Protein AF-0000000080281887 (afdb_homodimer)

Sequence (268 aa):
MAEWADLVAFVRQEYRIIRDEPDEIRIRLSYGDDDYEERAQTVVIAREIFDRREDWVQIATPFARVDEVDLATVLTEIGNTIVVGGLVVMGEHLVLRHSLPLVNLDINEFTDPLELVAGSAELLEQQFTGRDDYMAEWADLVAFVRQEYRIIRDEPDEIRIRLSYGDDDYEERAQTVVIAREIFDRREDWVQIATPFARVDEVDLATVLTEIGNTIVVGGLVVMGEHLVLRHSLPLVNLDINEFTDPLELVAGSAELLEQQFTGRDDY

pLDDT: mean 90.7, std 10.86, range [52.56, 98.62]

Organism: Amycolatopsis orientalis (NCBI:txid31958)

Radius of gyration: 18.16 Å; Cα contacts (8 Å, |Δi|>4): 543; chains: 2; bounding box: 42×47×52 Å

Structure (mmCIF, N/CA/C/O backbone):
data_AF-0000000080281887-model_v1
#
loop_
_entity.id
_entity.type
_entity.pdbx_description
1 polymer 'YbjN domain-containing protein'
#
loop_
_atom_site.group_PDB
_atom_site.id
_atom_site.type_symbol
_atom_site.label_atom_id
_atom_site.label_al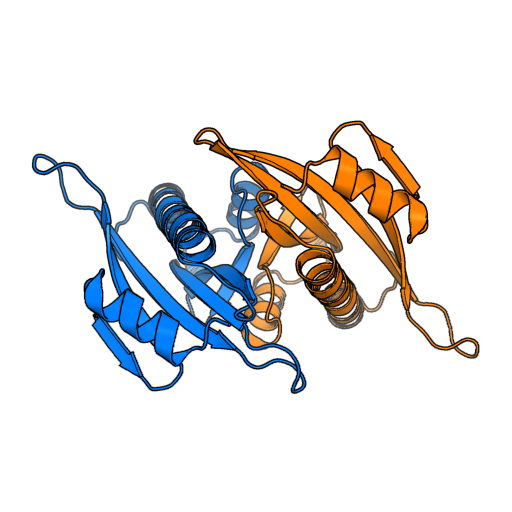t_id
_atom_site.label_comp_id
_atom_site.label_asym_id
_atom_site.label_entity_id
_atom_site.label_seq_id
_atom_site.pdbx_PDB_ins_code
_atom_site.Cartn_x
_atom_site.Cartn_y
_atom_site.Cartn_z
_atom_site.occupancy
_atom_site.B_iso_or_equiv
_atom_site.auth_seq_id
_atom_site.auth_comp_id
_atom_site.auth_asym_id
_atom_site.auth_atom_id
_atom_site.pdbx_PDB_model_num
ATOM 1 N N . MET A 1 1 ? -22.703 5.344 -3.131 1 65.31 1 MET A N 1
ATOM 2 C CA . MET A 1 1 ? -21.391 5.223 -3.736 1 65.31 1 MET A CA 1
ATOM 3 C C . MET A 1 1 ? -20.578 6.504 -3.539 1 65.31 1 MET A C 1
ATOM 5 O O . MET A 1 1 ? -21.094 7.605 -3.719 1 65.31 1 MET A O 1
ATOM 9 N N . ALA A 1 2 ? -19.516 6.23 -2.904 1 80.81 2 ALA A N 1
ATOM 10 C CA . ALA A 1 2 ? -18.734 7.441 -2.658 1 80.81 2 ALA A CA 1
ATOM 11 C C . ALA A 1 2 ? -18 7.883 -3.918 1 80.81 2 ALA A C 1
ATOM 13 O O . ALA A 1 2 ? -17.438 7.051 -4.645 1 80.81 2 ALA A O 1
ATOM 14 N N . GLU A 1 3 ? -18.234 9.172 -4.305 1 90.19 3 GLU A N 1
ATOM 15 C CA . GLU A 1 3 ? -17.5 9.797 -5.402 1 90.19 3 GLU A CA 1
ATOM 16 C C . GLU A 1 3 ? -16.328 10.625 -4.879 1 90.19 3 GLU A C 1
ATOM 18 O O . GLU A 1 3 ? -16.281 10.969 -3.695 1 90.19 3 GLU A O 1
ATOM 23 N N . TRP A 1 4 ? -15.398 10.898 -5.848 1 94.62 4 TRP A N 1
ATOM 24 C CA . TRP A 1 4 ? -14.25 11.719 -5.492 1 94.62 4 TRP A CA 1
ATOM 25 C C . TRP A 1 4 ? -14.695 13.039 -4.867 1 94.62 4 TRP A C 1
ATOM 27 O O . TRP A 1 4 ? -14.164 13.461 -3.836 1 94.62 4 TRP A O 1
ATOM 37 N N . ALA A 1 5 ? -15.688 13.578 -5.449 1 95 5 ALA A N 1
ATOM 38 C CA . ALA A 1 5 ? -16.188 14.867 -4.969 1 95 5 ALA A CA 1
ATOM 39 C C . ALA A 1 5 ? -16.703 14.758 -3.535 1 95 5 ALA A C 1
ATOM 41 O O . ALA A 1 5 ? -16.547 15.695 -2.746 1 95 5 ALA A O 1
ATOM 42 N N . ASP A 1 6 ? -17.312 13.688 -3.225 1 95.25 6 ASP A N 1
ATOM 43 C CA . ASP A 1 6 ? -17.812 13.477 -1.871 1 95.25 6 ASP A CA 1
ATOM 44 C C . ASP A 1 6 ? -16.672 13.383 -0.87 1 95.25 6 ASP A C 1
ATOM 46 O O . ASP A 1 6 ? -16.75 13.938 0.228 1 95.25 6 ASP A O 1
ATOM 50 N N . LEU A 1 7 ? -15.672 12.664 -1.255 1 96.19 7 LEU A N 1
ATOM 51 C CA . LEU A 1 7 ? -14.508 12.523 -0.384 1 96.19 7 LEU A CA 1
ATOM 52 C C . LEU A 1 7 ? -13.836 13.875 -0.162 1 96.19 7 LEU A C 1
ATOM 54 O O . LEU A 1 7 ? -13.484 14.219 0.969 1 96.19 7 LEU A O 1
ATOM 58 N N . VAL A 1 8 ? -13.68 14.594 -1.207 1 97.12 8 VAL A N 1
ATOM 59 C CA . VAL A 1 8 ? -13.031 15.898 -1.126 1 97.12 8 VAL A CA 1
ATOM 60 C C . VAL A 1 8 ? -13.844 16.828 -0.226 1 97.12 8 VAL A C 1
ATOM 62 O O . VAL A 1 8 ? -13.281 17.578 0.572 1 97.12 8 VAL A O 1
ATOM 65 N N . ALA A 1 9 ? -15.109 16.75 -0.334 1 97.06 9 ALA A N 1
ATOM 66 C CA . ALA A 1 9 ? -15.969 17.547 0.526 1 97.06 9 ALA A CA 1
ATOM 67 C C . ALA A 1 9 ? -15.742 17.219 1.998 1 97.06 9 ALA A C 1
ATOM 69 O O . ALA A 1 9 ? -15.648 18.125 2.836 1 97.06 9 ALA A O 1
ATOM 70 N N . PHE A 1 10 ? -15.727 15.992 2.236 1 97.56 10 PHE A N 1
ATOM 71 C CA . PHE A 1 10 ? -15.461 15.555 3.6 1 97.56 10 PHE A CA 1
ATOM 72 C C . PHE A 1 10 ? -14.109 16.062 4.078 1 97.56 10 PHE A C 1
ATOM 74 O O . PHE A 1 10 ? -13.992 16.594 5.184 1 97.56 10 PHE A O 1
ATOM 81 N N . VAL A 1 11 ? -13.016 15.883 3.271 1 98.06 11 VAL A N 1
ATOM 82 C CA . VAL A 1 11 ? -11.656 16.281 3.617 1 98.06 11 VAL A CA 1
ATOM 83 C C . VAL A 1 11 ? -11.602 17.781 3.883 1 98.06 11 VAL A C 1
ATOM 85 O O . VAL A 1 11 ? -11.023 18.219 4.879 1 98.06 11 VAL A O 1
ATOM 88 N N . ARG A 1 12 ? -12.281 18.516 3.09 1 97.75 12 ARG A N 1
ATOM 89 C CA . ARG A 1 12 ? -12.32 19.969 3.229 1 97.75 12 ARG A CA 1
ATOM 90 C C . ARG A 1 12 ? -12.945 20.375 4.559 1 97.75 12 ARG A C 1
ATOM 92 O O . ARG A 1 12 ? -12.531 21.375 5.168 1 97.75 12 ARG A O 1
ATOM 99 N N . GLN A 1 13 ? -13.828 19.672 4.961 1 97.62 13 GLN A N 1
ATOM 100 C CA . GLN A 1 13 ? -14.562 20 6.176 1 97.62 13 GLN A CA 1
ATOM 101 C C . GLN A 1 13 ? -13.766 19.609 7.422 1 97.62 13 GLN A C 1
ATOM 103 O O . GLN A 1 13 ? -13.844 20.297 8.445 1 97.62 13 GLN A O 1
ATOM 108 N N . GLU A 1 14 ? -13.016 18.578 7.332 1 97.12 14 GLU A N 1
ATOM 109 C CA . GLU A 1 14 ? -12.492 17.969 8.547 1 97.12 14 GLU A CA 1
ATOM 110 C C . GLU A 1 14 ? -11.016 18.312 8.742 1 97.12 14 GLU A C 1
ATOM 112 O O . GLU A 1 14 ? -10.484 18.188 9.852 1 97.12 14 GLU A O 1
ATOM 117 N N . TYR A 1 15 ? -10.344 18.719 7.66 1 97.38 15 TYR A N 1
ATOM 118 C CA . TYR A 1 15 ? -8.891 18.844 7.773 1 97.38 15 TYR A CA 1
ATOM 119 C C . TYR A 1 15 ? -8.414 20.203 7.301 1 97.38 15 TYR A C 1
ATOM 121 O O . TYR A 1 15 ? -9.164 20.938 6.641 1 97.38 15 TYR A O 1
ATOM 129 N N . ARG A 1 16 ? -7.121 20.5 7.703 1 96.69 16 ARG A N 1
ATOM 130 C CA . ARG A 1 16 ? -6.453 21.703 7.211 1 96.69 16 ARG A CA 1
ATOM 131 C C . ARG A 1 16 ? -5.902 21.484 5.805 1 96.69 16 ARG A C 1
ATOM 133 O O . ARG A 1 16 ? -4.973 20.703 5.613 1 96.69 16 ARG A O 1
ATOM 140 N N . ILE A 1 17 ? -6.398 22.297 4.844 1 98 17 ILE A N 1
ATOM 141 C CA . ILE A 1 17 ? -6.031 22.125 3.441 1 98 17 ILE A CA 1
ATOM 142 C C . ILE A 1 17 ? -4.824 23.016 3.117 1 98 17 ILE A C 1
ATOM 144 O O . ILE A 1 17 ? -4.809 24.203 3.436 1 98 17 ILE A O 1
ATOM 148 N N . ILE A 1 18 ? -3.854 22.391 2.447 1 96.94 18 ILE A N 1
ATOM 149 C CA . ILE A 1 18 ? -2.68 23.172 2.08 1 96.94 18 ILE A CA 1
ATOM 150 C C . ILE A 1 18 ? -2.639 23.359 0.565 1 96.94 18 ILE A C 1
ATOM 152 O O . ILE A 1 18 ? -2.064 24.344 0.07 1 96.94 18 ILE A O 1
ATOM 156 N N . ARG A 1 19 ? -3.203 22.562 -0.153 1 97.69 19 ARG A N 1
ATOM 157 C CA . ARG A 1 19 ? -3.314 22.625 -1.606 1 97.69 19 ARG A CA 1
ATOM 158 C C . ARG A 1 19 ? -4.547 21.875 -2.1 1 97.69 19 ARG A C 1
ATOM 160 O O . ARG A 1 19 ? -4.883 20.812 -1.581 1 97.69 19 ARG A O 1
ATOM 167 N N . ASP A 1 20 ? -5.238 22.469 -3.061 1 97.75 20 ASP A N 1
ATOM 168 C CA . ASP A 1 20 ? -6.496 21.922 -3.566 1 97.75 20 ASP A CA 1
ATOM 169 C C . ASP A 1 20 ? -6.535 21.953 -5.094 1 97.75 20 ASP A C 1
ATOM 171 O O . ASP A 1 20 ? -6.762 23.016 -5.695 1 97.75 20 ASP A O 1
ATOM 175 N N . GLU A 1 21 ? -6.27 20.859 -5.684 1 97.5 21 GLU A N 1
ATOM 176 C CA . GLU A 1 21 ? -6.332 20.688 -7.133 1 97.5 21 GLU A CA 1
ATOM 177 C C . GLU A 1 21 ? -7.414 19.688 -7.52 1 97.5 21 GLU A C 1
ATOM 179 O O . GLU A 1 21 ? -7.906 18.938 -6.676 1 97.5 21 GLU A O 1
ATOM 184 N N . PRO A 1 22 ? -7.938 19.641 -8.734 1 95.56 22 PRO A N 1
ATOM 185 C CA . PRO A 1 22 ? -9.086 18.812 -9.148 1 95.56 22 PRO A CA 1
ATOM 186 C C . PRO A 1 22 ? -8.922 17.344 -8.789 1 95.56 22 PRO A C 1
ATOM 188 O O . PRO A 1 22 ? -9.875 16.703 -8.359 1 95.56 22 PRO A O 1
ATOM 191 N N . ASP A 1 23 ? -7.762 16.75 -8.875 1 96.25 23 ASP A N 1
ATOM 192 C CA . ASP A 1 23 ? -7.59 15.328 -8.641 1 96.25 23 ASP A CA 1
ATOM 193 C C . ASP A 1 23 ? -6.59 15.07 -7.516 1 96.25 23 ASP A C 1
ATOM 195 O O . ASP A 1 23 ? -6.066 13.961 -7.379 1 96.25 23 ASP A O 1
ATOM 199 N N . GLU A 1 24 ? -6.344 16.125 -6.773 1 97.75 24 GLU A N 1
ATOM 200 C CA . GLU A 1 24 ? -5.383 16 -5.68 1 97.75 24 GLU A CA 1
ATOM 201 C C . GLU A 1 24 ? -5.633 17.062 -4.609 1 97.75 24 GLU A C 1
ATOM 203 O O . GLU A 1 24 ? -5.777 18.234 -4.918 1 97.75 24 GLU A O 1
ATOM 208 N N . ILE A 1 25 ? -5.762 16.625 -3.357 1 98.31 25 ILE A N 1
ATOM 209 C CA . ILE A 1 25 ? -5.867 17.547 -2.227 1 98.31 25 ILE A CA 1
ATOM 210 C C . ILE A 1 25 ? -4.781 17.219 -1.202 1 98.31 25 ILE A C 1
ATOM 212 O O . ILE A 1 25 ? -4.496 16.047 -0.937 1 98.31 25 ILE A O 1
ATOM 216 N N . ARG A 1 26 ? -4.117 18.266 -0.705 1 98.38 26 ARG A N 1
ATOM 217 C CA . ARG A 1 26 ? -3.066 18.109 0.297 1 98.38 26 ARG A CA 1
ATOM 218 C C . ARG A 1 26 ? -3.506 18.688 1.642 1 98.38 26 ARG A C 1
ATOM 220 O O . ARG A 1 26 ? -4.062 19.781 1.702 1 98.38 26 ARG A O 1
ATOM 227 N N . ILE A 1 27 ? -3.211 17.891 2.652 1 98.38 27 ILE A N 1
ATOM 228 C CA . ILE A 1 27 ? -3.633 18.328 3.98 1 98.38 27 ILE A CA 1
ATOM 229 C C . ILE A 1 27 ? -2.441 18.297 4.938 1 98.38 27 ILE A C 1
ATOM 231 O O . ILE A 1 27 ? -1.429 17.656 4.652 1 98.38 27 ILE A O 1
ATOM 235 N N . ARG A 1 28 ? -2.576 19 5.996 1 96 28 ARG A N 1
ATOM 236 C CA . ARG A 1 28 ? -1.623 18.969 7.102 1 96 28 ARG A CA 1
ATOM 237 C C . ARG A 1 28 ? -2.244 18.344 8.344 1 96 28 ARG A C 1
ATOM 239 O O . ARG A 1 28 ? -3.293 18.781 8.812 1 96 28 ARG A O 1
ATOM 246 N N . LEU A 1 29 ? -1.598 17.266 8.734 1 94.62 29 LEU A N 1
ATOM 247 C CA . LEU A 1 29 ? -2.02 16.609 9.969 1 94.62 29 LEU A CA 1
ATOM 248 C C . LEU A 1 29 ? -1.063 16.938 11.109 1 94.62 29 LEU A C 1
ATOM 250 O O . LEU A 1 29 ? 0.156 16.906 10.93 1 94.62 29 LEU A O 1
ATOM 254 N N . SER A 1 30 ? -1.607 17.25 12.195 1 87.62 30 SER A N 1
ATOM 255 C CA . SER A 1 30 ? -0.793 17.562 13.367 1 87.62 30 SER A CA 1
ATOM 256 C C . SER A 1 30 ? -0.914 16.469 14.43 1 87.62 30 SER A C 1
ATOM 258 O O . SER A 1 30 ? -1.994 15.914 14.633 1 87.62 30 SER A O 1
ATOM 260 N N . TYR A 1 31 ? 0.327 16.156 14.875 1 77.19 31 TYR A N 1
ATOM 261 C CA . TYR A 1 31 ? 0.403 15.18 15.953 1 77.19 31 TYR A CA 1
ATOM 262 C C . TYR A 1 31 ? 0.917 15.82 17.234 1 77.19 31 TYR A C 1
ATOM 264 O O . TYR A 1 31 ? 1.749 16.734 17.188 1 77.19 31 TYR A O 1
ATOM 272 N N . GLY A 1 32 ? 0.516 15.445 18.391 1 68.75 32 GLY A N 1
ATOM 273 C CA . GLY A 1 32 ? 1.046 15.914 19.656 1 68.75 32 GLY A CA 1
ATOM 274 C C . GLY A 1 32 ? -0.018 16.5 20.578 1 68.75 32 GLY A C 1
ATOM 275 O O . GLY A 1 32 ? -1.161 16.688 20.156 1 68.75 32 GLY A O 1
ATOM 276 N N . ASP A 1 33 ? 0.134 16.375 21.766 1 61 33 ASP A N 1
ATOM 277 C CA . ASP A 1 33 ? -0.644 16.969 22.844 1 61 33 ASP A CA 1
ATOM 278 C C . ASP A 1 33 ? -0.314 18.453 23 1 61 33 ASP A C 1
ATOM 280 O O . ASP A 1 33 ? 0.755 18.906 22.594 1 61 33 ASP A O 1
ATOM 284 N N . ASP A 1 34 ? -1.387 19.375 23.266 1 56.34 34 ASP A N 1
ATOM 285 C CA . ASP A 1 34 ? -1.285 20.812 23.531 1 56.34 34 ASP A CA 1
ATOM 286 C C . ASP A 1 34 ? 0.079 21.156 24.125 1 56.34 34 ASP A C 1
ATOM 288 O O . ASP A 1 34 ? 0.611 22.25 23.859 1 56.34 34 ASP A O 1
ATOM 292 N N . ASP A 1 35 ? 0.623 20.375 24.969 1 53.94 35 ASP A N 1
ATOM 293 C CA . ASP A 1 35 ? 1.769 20.812 25.766 1 53.94 35 ASP A CA 1
ATOM 294 C C . ASP A 1 35 ? 3.082 20.484 25.047 1 53.94 35 ASP A C 1
ATOM 296 O O . ASP A 1 35 ? 4.152 20.906 25.5 1 53.94 35 ASP A O 1
ATOM 300 N N . TYR A 1 36 ? 3.139 19.688 24.078 1 55.94 36 TYR A N 1
ATOM 301 C CA . TYR A 1 36 ? 4.387 19.281 23.438 1 55.94 36 TYR A CA 1
ATOM 302 C C . TYR A 1 36 ? 4.43 19.719 21.984 1 55.94 36 TYR A C 1
ATOM 304 O O . TYR A 1 36 ? 3.408 20.125 21.422 1 55.94 36 TYR A O 1
ATOM 312 N N . GLU A 1 37 ? 5.684 19.906 21.453 1 56.22 37 GLU A N 1
ATOM 313 C CA . GLU A 1 37 ? 5.957 20.297 20.062 1 56.22 37 GLU A CA 1
ATOM 314 C C . GLU A 1 37 ? 5.043 19.547 19.109 1 56.22 37 GLU A C 1
ATOM 316 O O . GLU A 1 37 ? 4.941 18.312 19.156 1 56.22 37 GLU A O 1
ATOM 321 N N . GLU A 1 38 ? 4.273 20.281 18.391 1 66.88 38 GLU A N 1
ATOM 322 C CA . GLU A 1 38 ? 3.293 19.75 17.469 1 66.88 38 GLU A CA 1
ATOM 323 C C . GLU A 1 38 ? 3.967 19.203 16.203 1 66.88 38 GLU A C 1
ATOM 325 O O . GLU A 1 38 ? 4.648 19.938 15.492 1 66.88 38 GLU A O 1
ATOM 330 N N . ARG A 1 39 ? 4.199 17.875 16.188 1 79.31 39 ARG A N 1
ATOM 331 C CA . ARG A 1 39 ? 4.648 17.266 14.945 1 79.31 39 ARG A CA 1
ATOM 332 C C . ARG A 1 39 ? 3.533 17.266 13.898 1 79.31 39 ARG A C 1
ATOM 334 O O . ARG A 1 39 ? 2.352 17.266 14.25 1 79.31 39 ARG A O 1
ATOM 341 N N . ALA A 1 40 ? 4.062 17.656 12.602 1 85.56 40 ALA A N 1
ATOM 342 C CA . ALA A 1 40 ? 3.08 17.719 11.523 1 85.56 40 ALA A CA 1
ATOM 343 C C . ALA A 1 40 ? 3.477 16.812 10.359 1 85.56 40 ALA A C 1
ATOM 345 O O . ALA A 1 40 ? 4.656 16.484 10.188 1 85.56 40 ALA A O 1
ATOM 346 N N . GLN A 1 41 ? 2.508 16.359 9.695 1 93.06 41 GLN A N 1
ATOM 347 C CA . GLN A 1 41 ? 2.693 15.531 8.508 1 93.06 41 GLN A CA 1
ATOM 348 C C . GLN A 1 41 ? 1.835 16.031 7.352 1 93.06 41 GLN A C 1
ATOM 350 O O . GLN A 1 41 ? 0.624 16.203 7.5 1 93.06 41 GLN A O 1
ATOM 355 N N . THR A 1 42 ? 2.541 16.375 6.223 1 96.12 42 THR A N 1
ATOM 356 C CA . THR A 1 42 ? 1.784 16.672 5.012 1 96.12 42 THR A CA 1
ATOM 357 C C . THR A 1 42 ? 1.343 15.383 4.32 1 96.12 42 THR A C 1
ATOM 359 O O . THR A 1 42 ? 2.141 14.461 4.148 1 96.12 42 THR A O 1
ATOM 362 N N . VAL A 1 43 ? 0.036 15.328 3.99 1 97.94 43 VAL A N 1
ATOM 363 C CA . VAL A 1 43 ? -0.497 14.141 3.322 1 97.94 43 VAL A CA 1
ATOM 364 C C . VAL A 1 43 ? -1.134 14.539 1.994 1 97.94 43 VAL A C 1
ATOM 366 O O . VAL A 1 43 ? -1.902 15.508 1.931 1 97.94 43 VAL A O 1
ATOM 369 N N . VAL A 1 44 ? -0.74 13.805 0.968 1 97.62 44 VAL A N 1
ATOM 370 C CA . VAL A 1 44 ? -1.346 13.969 -0.349 1 97.62 44 VAL A CA 1
ATOM 371 C C . VAL A 1 44 ? -2.453 12.938 -0.542 1 97.62 44 VAL A C 1
ATOM 373 O O . VAL A 1 44 ? -2.23 11.734 -0.348 1 97.62 44 VAL A O 1
ATOM 376 N N . ILE A 1 45 ? -3.617 13.375 -0.823 1 97.94 45 ILE A N 1
ATOM 377 C CA . ILE A 1 45 ? -4.754 12.539 -1.202 1 97.94 45 ILE A CA 1
ATOM 378 C C . ILE A 1 45 ? -5.082 12.758 -2.676 1 97.94 45 ILE A C 1
ATOM 380 O O . ILE A 1 45 ? -5.398 13.883 -3.09 1 97.94 45 ILE A O 1
ATOM 384 N N . ALA A 1 46 ? -4.961 11.727 -3.453 1 96.62 46 ALA A N 1
ATOM 385 C CA . ALA A 1 46 ? -5.078 11.906 -4.898 1 96.62 46 ALA A CA 1
ATOM 386 C C . ALA A 1 46 ? -6.016 10.859 -5.504 1 96.62 46 ALA A C 1
ATOM 388 O O . ALA A 1 46 ? -6.09 9.727 -5.02 1 96.62 46 ALA A O 1
ATOM 389 N N . ARG A 1 47 ? -6.656 11.266 -6.523 1 95.19 47 ARG A N 1
ATOM 390 C CA . ARG A 1 47 ? -7.516 10.383 -7.305 1 95.19 47 ARG A CA 1
ATOM 391 C C . ARG A 1 47 ? -6.727 9.695 -8.414 1 95.19 47 ARG A C 1
ATOM 393 O O . ARG A 1 47 ? -6.039 10.359 -9.195 1 95.19 47 ARG A O 1
ATOM 400 N N . GLU A 1 48 ? -6.766 8.352 -8.367 1 90.81 48 GLU A N 1
ATOM 401 C CA . GLU A 1 48 ? -6.133 7.578 -9.43 1 90.81 48 GLU A CA 1
ATOM 402 C C . GLU A 1 48 ? -7.168 6.793 -10.234 1 90.81 48 GLU A C 1
ATOM 404 O O . GLU A 1 48 ? -8.055 6.164 -9.656 1 90.81 48 GLU A O 1
ATOM 409 N N . ILE A 1 49 ? -6.984 6.953 -11.586 1 83.06 49 ILE A N 1
ATOM 410 C CA . ILE A 1 49 ? -7.895 6.234 -12.477 1 83.06 49 ILE A CA 1
ATOM 411 C C . ILE A 1 49 ? -7.141 5.113 -13.188 1 83.06 49 ILE A C 1
ATOM 413 O O . ILE A 1 49 ? -6.113 5.355 -13.82 1 83.06 49 ILE A O 1
ATOM 417 N N . PHE A 1 50 ? -7.426 3.93 -12.82 1 68.38 50 PHE A N 1
ATOM 418 C CA . PHE A 1 50 ? -6.793 2.789 -13.469 1 68.38 50 PHE A CA 1
ATOM 419 C C . PHE A 1 50 ? -7.727 2.17 -14.5 1 68.38 50 PHE A C 1
ATOM 421 O O . PHE A 1 50 ? -8.867 1.834 -14.188 1 68.38 50 PHE A O 1
ATOM 428 N N . ASP A 1 51 ? -7.105 1.779 -15.836 1 58.72 51 ASP A N 1
ATOM 429 C CA . ASP A 1 51 ? -7.727 1.178 -17.016 1 58.72 51 ASP A CA 1
ATOM 430 C C . ASP A 1 51 ? -9.25 1.219 -16.906 1 58.72 51 ASP A C 1
ATOM 432 O O . ASP A 1 51 ? -9.93 0.246 -17.25 1 58.72 51 ASP A O 1
ATOM 436 N N . ARG A 1 52 ? -9.68 2.518 -16.938 1 54.22 52 ARG A N 1
ATOM 437 C CA . ARG A 1 52 ? -11.094 2.857 -17.047 1 54.22 52 ARG A CA 1
ATOM 438 C C . ARG A 1 52 ? -11.93 2.084 -16.031 1 54.22 52 ARG A C 1
ATOM 440 O O . ARG A 1 52 ? -13.164 2.111 -16.094 1 54.22 52 ARG A O 1
ATOM 447 N N . ARG A 1 53 ? -11.18 1.309 -15.227 1 62.19 53 ARG A N 1
ATOM 448 C CA . ARG A 1 53 ? -12.016 0.688 -14.211 1 62.19 53 ARG A CA 1
ATOM 449 C C . ARG A 1 53 ? -12.195 1.61 -13.008 1 62.19 53 ARG A C 1
ATOM 451 O O . ARG A 1 53 ? -12.078 2.832 -13.133 1 62.19 53 ARG A O 1
ATOM 458 N N . GLU A 1 54 ? -12.227 1.121 -11.68 1 68.5 54 GLU A N 1
ATOM 459 C CA . GLU A 1 54 ? -12.703 1.759 -10.461 1 68.5 54 GLU A CA 1
ATOM 460 C C . GLU A 1 54 ? -11.75 2.859 -10 1 68.5 54 GLU A C 1
ATOM 462 O O . GLU A 1 54 ? -10.531 2.723 -10.117 1 68.5 54 GLU A O 1
ATOM 467 N N . ASP A 1 55 ? -12.359 4.055 -9.797 1 86.25 55 ASP A N 1
ATOM 468 C CA . ASP A 1 55 ? -11.609 5.129 -9.148 1 86.25 55 ASP A CA 1
ATOM 469 C C . ASP A 1 55 ? -10.992 4.656 -7.836 1 86.25 55 ASP A C 1
ATOM 471 O O . ASP A 1 55 ? -11.617 3.906 -7.082 1 86.25 55 ASP A O 1
ATOM 475 N N . TRP A 1 56 ? -9.656 5.039 -7.746 1 91.12 56 TRP A N 1
ATOM 476 C CA . TRP A 1 56 ? -8.961 4.801 -6.484 1 91.12 56 TRP A CA 1
ATOM 477 C C . TRP A 1 56 ? -8.586 6.117 -5.812 1 91.12 56 TRP A C 1
ATOM 479 O O . TRP A 1 56 ? -8.453 7.145 -6.48 1 91.12 56 TRP A O 1
ATOM 489 N N . VAL A 1 57 ? -8.523 6.012 -4.52 1 94.62 57 VAL A N 1
ATOM 490 C CA . VAL A 1 57 ? -7.949 7.102 -3.738 1 94.62 57 VAL A CA 1
ATOM 491 C C . VAL A 1 57 ? -6.582 6.695 -3.203 1 94.62 57 VAL A C 1
ATOM 493 O O . VAL A 1 57 ? -6.434 5.621 -2.609 1 94.62 57 VAL A O 1
ATOM 496 N N . GLN A 1 58 ? -5.609 7.516 -3.5 1 95.88 58 GLN A N 1
ATOM 497 C CA . GLN A 1 58 ? -4.27 7.297 -2.959 1 95.88 58 GLN A CA 1
ATOM 498 C C . GLN A 1 58 ? -3.988 8.242 -1.795 1 95.88 58 GLN A C 1
ATOM 500 O O . GLN A 1 58 ? -4.289 9.438 -1.871 1 95.88 58 GLN A O 1
ATOM 505 N N . ILE A 1 59 ? -3.514 7.68 -0.704 1 96.94 59 ILE A N 1
ATOM 506 C CA . ILE A 1 59 ? -2.99 8.414 0.446 1 96.94 59 ILE A CA 1
ATOM 507 C C . ILE A 1 59 ? -1.469 8.297 0.483 1 96.94 59 ILE A C 1
ATOM 509 O O . ILE A 1 59 ? -0.926 7.191 0.576 1 96.94 59 ILE A O 1
ATOM 513 N N . ALA A 1 60 ? -0.795 9.438 0.4 1 97.06 60 ALA A N 1
ATOM 514 C CA . ALA A 1 60 ? 0.662 9.414 0.296 1 97.06 60 ALA A CA 1
ATOM 515 C C . ALA A 1 60 ? 1.293 10.5 1.155 1 97.06 60 ALA A C 1
ATOM 517 O O . ALA A 1 60 ? 0.782 11.625 1.221 1 97.06 60 ALA A O 1
ATOM 518 N N . THR A 1 61 ? 2.404 10.172 1.823 1 97.12 61 THR A N 1
ATOM 519 C CA . THR A 1 61 ? 3.088 11.148 2.668 1 97.12 61 THR A CA 1
ATOM 520 C C . THR A 1 61 ? 4.602 10.945 2.605 1 97.12 61 THR A C 1
ATOM 522 O O . THR A 1 61 ? 5.098 9.844 2.828 1 97.12 61 THR A O 1
ATOM 525 N N . PRO A 1 62 ? 5.316 12.023 2.271 1 97.31 62 PRO A N 1
ATOM 526 C CA . PRO A 1 62 ? 6.777 11.922 2.268 1 97.31 62 PRO A CA 1
ATOM 527 C C . PRO A 1 62 ? 7.371 11.922 3.674 1 97.31 62 PRO A C 1
ATOM 529 O O . PRO A 1 62 ? 6.762 12.453 4.605 1 97.31 62 PRO A O 1
ATOM 532 N N . PHE A 1 63 ? 8.594 11.273 3.809 1 97.31 63 PHE A N 1
ATOM 533 C CA . PHE A 1 63 ? 9.172 11.312 5.145 1 97.31 63 PHE A CA 1
ATOM 534 C C . PHE A 1 63 ? 10.695 11.406 5.074 1 97.31 63 PHE A C 1
ATOM 536 O O . PHE A 1 63 ? 11.359 11.562 6.098 1 97.31 63 PHE A O 1
ATOM 543 N N . ALA A 1 64 ? 11.281 11.352 3.908 1 98 64 ALA A N 1
ATOM 544 C CA . ALA A 1 64 ? 12.727 11.484 3.711 1 98 64 ALA A CA 1
ATOM 545 C C . ALA A 1 64 ? 13.062 11.68 2.236 1 98 64 ALA A C 1
ATOM 547 O O . ALA A 1 64 ? 12.227 11.43 1.363 1 98 64 ALA A O 1
ATOM 548 N N . ARG A 1 65 ? 14.219 12.203 1.989 1 97.94 65 ARG A N 1
ATOM 549 C CA . ARG A 1 65 ? 14.773 12.148 0.639 1 97.94 65 ARG A CA 1
ATOM 550 C C . ARG A 1 65 ? 15.438 10.805 0.372 1 97.94 65 ARG A C 1
ATOM 552 O O . ARG A 1 65 ? 15.945 10.164 1.295 1 97.94 65 ARG A O 1
ATOM 559 N N . VAL A 1 66 ? 15.508 10.484 -0.878 1 98.12 66 VAL A N 1
ATOM 560 C CA . VAL A 1 66 ? 16.062 9.195 -1.299 1 98.12 66 VAL A CA 1
ATOM 561 C C . VAL A 1 66 ? 17.531 9.125 -0.91 1 98.12 66 VAL A C 1
ATOM 563 O O . VAL A 1 66 ? 18.031 8.062 -0.528 1 98.12 66 VAL A O 1
ATOM 566 N N . ASP A 1 67 ? 18.234 10.242 -0.954 1 97.19 67 ASP A N 1
ATOM 567 C CA . ASP A 1 67 ? 19.688 10.25 -0.775 1 97.19 67 ASP A CA 1
ATOM 568 C C . ASP A 1 67 ? 20.047 10.367 0.702 1 97.19 67 ASP A C 1
ATOM 570 O O . ASP A 1 67 ? 21.234 10.414 1.049 1 97.19 67 ASP A O 1
ATOM 574 N N . GLU A 1 68 ? 19.062 10.352 1.596 1 96.62 68 GLU A N 1
ATOM 575 C CA . GLU A 1 68 ? 19.344 10.617 3.002 1 96.62 68 GLU A CA 1
ATOM 576 C C . GLU A 1 68 ? 19.266 9.336 3.834 1 96.62 68 GLU A C 1
ATOM 578 O O . GLU A 1 68 ? 19.516 9.359 5.043 1 96.62 68 GLU A O 1
ATOM 583 N N . VAL A 1 69 ? 18.906 8.25 3.156 1 98.12 69 VAL A N 1
ATOM 584 C CA . VAL A 1 69 ? 18.672 7.035 3.926 1 98.12 69 VAL A CA 1
ATOM 585 C C . VAL A 1 69 ? 19.203 5.828 3.154 1 98.12 69 VAL A C 1
ATOM 587 O O . VAL A 1 69 ? 19.484 5.922 1.955 1 98.12 69 VAL A O 1
ATOM 590 N N . ASP A 1 70 ? 19.469 4.797 3.865 1 98.19 70 ASP A N 1
ATOM 591 C CA . ASP A 1 70 ? 19.703 3.494 3.248 1 98.19 70 ASP A CA 1
ATOM 592 C C . ASP A 1 70 ? 18.391 2.811 2.889 1 98.19 70 ASP A C 1
ATOM 594 O O . ASP A 1 70 ? 17.641 2.395 3.775 1 98.19 70 ASP A O 1
ATOM 598 N N . LEU A 1 71 ? 18.141 2.65 1.609 1 98.44 71 LEU A N 1
ATOM 599 C CA . LEU A 1 71 ? 16.828 2.201 1.127 1 98.44 71 LEU A CA 1
ATOM 600 C C . LEU A 1 71 ? 16.531 0.788 1.613 1 98.44 71 LEU A C 1
ATOM 602 O O . LEU A 1 71 ? 15.391 0.478 1.961 1 98.44 71 LEU A O 1
ATOM 606 N N . ALA A 1 72 ? 17.531 -0.075 1.599 1 98.31 72 ALA A N 1
ATOM 607 C CA . ALA A 1 72 ? 17.312 -1.45 2.039 1 98.31 72 ALA A CA 1
ATOM 608 C C . ALA A 1 72 ? 16.875 -1.496 3.5 1 98.31 72 ALA A C 1
ATOM 610 O O . ALA A 1 72 ? 15.977 -2.256 3.859 1 98.31 72 ALA A O 1
ATOM 611 N N . THR A 1 73 ? 17.5 -0.687 4.305 1 98.31 73 THR A N 1
ATOM 612 C CA . THR A 1 73 ? 17.156 -0.637 5.723 1 98.31 73 THR A CA 1
ATOM 613 C C . THR A 1 73 ? 15.742 -0.099 5.926 1 98.31 73 THR A C 1
ATOM 615 O O . THR A 1 73 ? 14.984 -0.633 6.734 1 98.31 73 THR A O 1
ATOM 618 N N . VAL A 1 74 ? 15.367 0.962 5.219 1 98.56 74 VAL A N 1
ATOM 619 C CA . VAL A 1 74 ? 14.039 1.549 5.328 1 98.56 74 VAL A CA 1
ATOM 620 C C . VAL A 1 74 ? 12.984 0.528 4.898 1 98.56 74 VAL A C 1
ATOM 622 O O . VAL A 1 74 ? 11.992 0.325 5.594 1 98.56 74 VAL A O 1
ATOM 625 N N . LEU A 1 75 ? 13.227 -0.121 3.779 1 98.62 75 LEU A N 1
ATOM 626 C CA . LEU A 1 75 ? 12.289 -1.104 3.244 1 98.62 75 LEU A CA 1
ATOM 627 C C . LEU A 1 75 ? 12.109 -2.264 4.219 1 98.62 75 LEU A C 1
ATOM 629 O O . LEU A 1 75 ? 10.992 -2.76 4.395 1 98.62 75 LEU A O 1
ATOM 633 N N . THR A 1 76 ? 13.211 -2.709 4.789 1 98.25 76 THR A N 1
ATOM 634 C CA . THR A 1 76 ? 13.148 -3.795 5.762 1 98.25 76 THR A CA 1
ATOM 635 C C . THR A 1 76 ? 12.336 -3.381 6.98 1 98.25 76 THR A C 1
ATOM 637 O O . THR A 1 76 ? 11.5 -4.152 7.469 1 98.25 76 THR A O 1
ATOM 640 N N . GLU A 1 77 ? 12.57 -2.16 7.445 1 97.81 77 GLU A N 1
ATOM 641 C CA . GLU A 1 77 ? 11.812 -1.645 8.578 1 97.81 77 GLU A CA 1
ATOM 642 C C . GLU A 1 77 ? 10.32 -1.598 8.273 1 97.81 77 GLU A C 1
ATOM 644 O O . GLU A 1 77 ? 9.5 -2.043 9.078 1 97.81 77 GLU A O 1
ATOM 649 N N . ILE A 1 78 ? 9.961 -1.094 7.148 1 97.25 78 ILE A N 1
ATOM 650 C CA . ILE A 1 78 ? 8.555 -1.008 6.754 1 97.25 78 ILE A CA 1
ATOM 651 C C . ILE A 1 78 ? 7.957 -2.41 6.672 1 97.25 78 ILE A C 1
ATOM 653 O O . ILE A 1 78 ? 6.852 -2.65 7.16 1 97.25 78 ILE A O 1
ATOM 657 N N . GLY A 1 79 ? 8.633 -3.334 6.07 1 96.06 79 GLY A N 1
ATOM 658 C CA . GLY A 1 79 ? 8.164 -4.703 5.965 1 96.06 79 GLY A CA 1
ATOM 659 C C . GLY A 1 79 ? 7.887 -5.348 7.309 1 96.06 79 GLY A C 1
ATOM 660 O O . GLY A 1 79 ? 6.969 -6.156 7.441 1 96.06 79 GLY A O 1
ATOM 661 N N . ASN A 1 80 ? 8.641 -4.902 8.305 1 94.19 80 ASN A N 1
ATOM 662 C CA . ASN A 1 80 ? 8.578 -5.555 9.602 1 94.19 80 ASN A CA 1
ATOM 663 C C . ASN A 1 80 ? 7.559 -4.887 10.516 1 94.19 80 ASN A C 1
ATOM 665 O O . ASN A 1 80 ? 7.027 -5.52 11.43 1 94.19 80 ASN A O 1
ATOM 669 N N . THR A 1 81 ? 7.238 -3.594 10.227 1 92.12 81 THR A N 1
ATOM 670 C CA . THR A 1 81 ? 6.594 -2.873 11.32 1 92.12 81 THR A CA 1
ATOM 671 C C . THR A 1 81 ? 5.32 -2.186 10.844 1 92.12 81 THR A C 1
ATOM 673 O O . THR A 1 81 ? 4.473 -1.797 11.648 1 92.12 81 THR A O 1
ATOM 676 N N . ILE A 1 82 ? 5.207 -1.984 9.562 1 90.25 82 ILE A N 1
ATOM 677 C CA . ILE A 1 82 ? 4.082 -1.209 9.062 1 90.25 82 ILE A CA 1
ATOM 678 C C . ILE A 1 82 ? 3.045 -2.146 8.445 1 90.25 82 ILE A C 1
ATOM 680 O O . ILE A 1 82 ? 3.393 -3.055 7.688 1 90.25 82 ILE A O 1
ATOM 684 N N . VAL A 1 83 ? 1.776 -1.871 8.719 1 85.06 83 VAL A N 1
ATOM 685 C CA . VAL A 1 83 ? 0.713 -2.766 8.273 1 85.06 83 VAL A CA 1
ATOM 686 C C . VAL A 1 83 ? 0.122 -2.252 6.961 1 85.06 83 VAL A C 1
ATOM 688 O O . VAL A 1 83 ? -0.346 -3.037 6.133 1 85.06 83 VAL A O 1
ATOM 691 N N . VAL A 1 84 ? 0.175 -0.921 6.715 1 86.25 84 VAL A N 1
ATOM 692 C CA . VAL A 1 84 ? -0.543 -0.368 5.574 1 86.25 84 VAL A CA 1
ATOM 693 C C . VAL A 1 84 ? 0.452 0.095 4.512 1 86.25 84 VAL A C 1
ATOM 695 O O . VAL A 1 84 ? 1.461 0.728 4.832 1 86.25 84 VAL A O 1
ATOM 698 N N . GLY A 1 85 ? 0.142 -0.229 3.248 1 88.88 85 GLY A N 1
ATOM 699 C CA . GLY A 1 85 ? 0.846 0.334 2.107 1 88.88 85 GLY A CA 1
ATOM 700 C C . GLY A 1 85 ? 2.273 -0.167 1.98 1 88.88 85 GLY A C 1
ATOM 701 O O . GLY A 1 85 ? 2.541 -1.351 2.191 1 88.88 85 GLY A O 1
ATOM 702 N N . GLY A 1 86 ? 3.082 0.636 1.432 1 96.81 86 GLY A N 1
ATOM 703 C CA . GLY A 1 86 ? 4.492 0.412 1.168 1 96.81 86 GLY A CA 1
ATOM 704 C C . GLY A 1 86 ? 5.203 1.64 0.627 1 96.81 86 GLY A C 1
ATOM 705 O O . GLY A 1 86 ? 4.621 2.725 0.574 1 96.81 86 GLY A O 1
ATOM 706 N N . LEU A 1 87 ? 6.438 1.458 0.364 1 98.56 87 LEU A N 1
ATOM 707 C CA . LEU A 1 87 ? 7.312 2.568 0.001 1 98.56 87 LEU A CA 1
ATOM 708 C C . LEU A 1 87 ? 7.305 2.795 -1.507 1 98.56 87 LEU A C 1
ATOM 710 O O . LEU A 1 87 ? 7.324 1.836 -2.283 1 98.56 87 LEU A O 1
ATOM 714 N N . VAL A 1 88 ? 7.258 4.004 -1.906 1 98.31 88 VAL A N 1
ATOM 715 C CA . VAL A 1 88 ? 7.516 4.402 -3.285 1 98.31 88 VAL A CA 1
ATOM 716 C C . VAL A 1 88 ? 8.438 5.617 -3.309 1 98.31 88 VAL A C 1
ATOM 718 O O . VAL A 1 88 ? 8.711 6.219 -2.266 1 98.31 88 VAL A O 1
ATOM 721 N N . VAL A 1 89 ? 8.93 5.887 -4.465 1 98.19 89 VAL A N 1
ATOM 722 C CA . VAL A 1 89 ? 9.633 7.145 -4.684 1 98.19 89 VAL A CA 1
ATOM 723 C C . VAL A 1 89 ? 8.812 8.047 -5.602 1 98.19 89 VAL A C 1
ATOM 725 O O . VAL A 1 89 ? 8.344 7.602 -6.656 1 98.19 89 VAL A O 1
ATOM 728 N N . MET A 1 90 ? 8.547 9.234 -5.215 1 94.69 90 MET A N 1
ATOM 729 C CA . MET A 1 90 ? 7.961 10.312 -6.012 1 94.69 90 MET A CA 1
ATOM 730 C C . MET A 1 90 ? 8.883 11.523 -6.059 1 94.69 90 MET A C 1
ATOM 732 O O . MET A 1 90 ? 9.078 12.195 -5.043 1 94.69 90 MET A O 1
ATOM 736 N N . GLY A 1 91 ? 9.383 11.852 -7.297 1 93.81 91 GLY A N 1
ATOM 737 C CA . GLY A 1 91 ? 10.43 12.852 -7.363 1 93.81 91 GLY A CA 1
ATOM 738 C C . GLY A 1 91 ? 11.695 12.445 -6.629 1 93.81 91 GLY A C 1
ATOM 739 O O . GLY A 1 91 ? 12.297 11.414 -6.945 1 93.81 91 GLY A O 1
ATOM 740 N N . GLU A 1 92 ? 12.062 13.281 -5.602 1 96.88 92 GLU A N 1
ATOM 741 C CA . GLU A 1 92 ? 13.273 12.984 -4.844 1 96.88 92 GLU A CA 1
ATOM 742 C C . GLU A 1 92 ? 12.945 12.453 -3.455 1 96.88 92 GLU A C 1
ATOM 744 O O . GLU A 1 92 ? 13.836 12.281 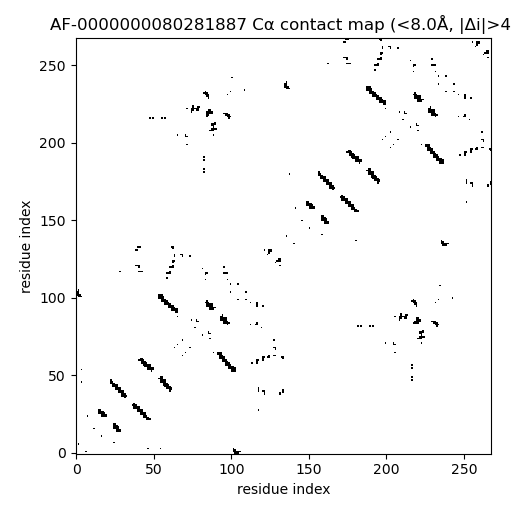-2.619 1 96.88 92 GLU A O 1
ATOM 749 N N . HIS A 1 93 ? 11.68 12.125 -3.211 1 97.94 93 HIS A N 1
ATOM 750 C CA . HIS A 1 93 ? 11.273 11.805 -1.848 1 97.94 93 HIS A CA 1
ATOM 751 C C . HIS A 1 93 ? 10.812 10.359 -1.737 1 97.94 93 HIS A C 1
ATOM 753 O O . HIS A 1 93 ? 10.203 9.82 -2.666 1 97.94 93 HIS A O 1
ATOM 759 N N . LEU A 1 94 ? 11.156 9.812 -0.565 1 98.44 94 LEU A N 1
ATOM 760 C CA . LEU A 1 94 ? 10.523 8.578 -0.111 1 98.44 94 LEU A CA 1
ATOM 761 C C . LEU A 1 94 ? 9.133 8.859 0.451 1 98.44 94 LEU A C 1
ATOM 763 O O . LEU A 1 94 ? 8.961 9.734 1.303 1 98.44 94 LEU A O 1
ATOM 767 N N . VAL A 1 95 ? 8.234 8.07 -0.072 1 97.94 95 VAL A N 1
ATOM 768 C CA . VAL A 1 95 ? 6.832 8.305 0.237 1 97.94 95 VAL A CA 1
ATOM 769 C C . VAL A 1 95 ? 6.184 7.008 0.713 1 97.94 95 VAL A C 1
ATOM 771 O O . VAL A 1 95 ? 6.344 5.957 0.084 1 97.94 95 VAL A O 1
ATOM 774 N N . LEU A 1 96 ? 5.555 7.043 1.911 1 97.69 96 LEU A N 1
ATOM 775 C CA . LEU A 1 96 ? 4.664 5.961 2.314 1 97.69 96 LEU A CA 1
ATOM 776 C C . LEU A 1 96 ? 3.287 6.121 1.676 1 97.69 96 LEU A C 1
ATOM 778 O O . LEU A 1 96 ? 2.633 7.152 1.852 1 97.69 96 LEU A O 1
ATOM 782 N N . ARG A 1 97 ? 2.828 5.098 0.929 1 97.44 97 ARG A N 1
ATOM 783 C CA . ARG A 1 97 ? 1.628 5.242 0.111 1 97.44 97 ARG A CA 1
ATOM 784 C C . ARG A 1 97 ? 0.67 4.078 0.331 1 97.44 97 ARG A C 1
ATOM 786 O O . ARG A 1 97 ? 1.098 2.926 0.432 1 97.44 97 ARG A O 1
ATOM 793 N N . HIS A 1 98 ? -0.497 4.375 0.415 1 96 98 HIS A N 1
ATOM 794 C CA . HIS A 1 98 ? -1.601 3.426 0.514 1 96 98 HIS A CA 1
ATOM 795 C C . HIS A 1 98 ? -2.768 3.846 -0.373 1 96 98 HIS A C 1
ATOM 797 O O . HIS A 1 98 ? -2.988 5.039 -0.592 1 96 98 HIS A O 1
ATOM 803 N N . SER A 1 99 ? -3.475 2.846 -0.922 1 93.69 99 SER A N 1
ATOM 804 C CA . SER A 1 99 ? -4.59 3.168 -1.807 1 93.69 99 SER A CA 1
ATOM 805 C C . SER A 1 99 ? -5.852 2.416 -1.399 1 93.69 99 SER A C 1
ATOM 807 O O . SER A 1 99 ? -5.777 1.349 -0.786 1 93.69 99 SER A O 1
ATOM 809 N N . LEU A 1 100 ? -6.965 2.977 -1.748 1 91.25 100 LEU A N 1
ATOM 810 C CA . LEU A 1 100 ? -8.289 2.418 -1.486 1 91.25 100 LEU A CA 1
ATOM 811 C C . LEU A 1 100 ? -9.203 2.6 -2.693 1 91.25 100 LEU A C 1
ATOM 813 O O . LEU A 1 100 ? -9.164 3.641 -3.354 1 91.25 100 LEU A O 1
ATOM 817 N N . PRO A 1 101 ? -10.031 1.521 -2.904 1 88.06 101 PRO A N 1
ATOM 818 C CA . PRO A 1 101 ? -11.062 1.78 -3.912 1 88.06 101 PRO A CA 1
ATOM 819 C C . PRO A 1 101 ? -12.047 2.865 -3.484 1 88.06 101 PRO A C 1
ATOM 821 O O . PRO A 1 101 ? -12.469 2.902 -2.324 1 88.06 101 PRO A O 1
ATOM 824 N N . LEU A 1 102 ? -12.297 3.654 -4.441 1 88.75 102 LEU A N 1
ATOM 825 C CA . LEU A 1 102 ? -13.219 4.746 -4.141 1 88.75 102 LEU A CA 1
ATOM 826 C C . LEU A 1 102 ? -14.656 4.25 -4.105 1 88.75 102 LEU A C 1
ATOM 828 O O . LEU A 1 102 ? -15.484 4.77 -3.346 1 88.75 102 LEU A O 1
ATOM 832 N N . VAL A 1 103 ? -14.828 3.172 -4.887 1 82.56 103 VAL A N 1
ATOM 833 C CA . VAL A 1 103 ? -16.188 2.658 -4.988 1 82.56 103 VAL A CA 1
ATOM 834 C C . VAL A 1 103 ? -16.656 2.145 -3.629 1 82.56 103 VAL A C 1
ATOM 836 O O . VAL A 1 103 ? -15.945 1.371 -2.977 1 82.56 103 VAL A O 1
ATOM 839 N N . ASN A 1 104 ? -17.703 2.619 -3 1 81.38 104 ASN A N 1
ATOM 840 C CA . ASN A 1 104 ? -18.359 2.223 -1.758 1 81.38 104 ASN A CA 1
ATOM 841 C C . ASN A 1 104 ? -17.531 2.59 -0.538 1 81.38 104 ASN A C 1
ATOM 843 O O . ASN A 1 104 ? -17.656 1.972 0.52 1 81.38 104 ASN A O 1
ATOM 847 N N . LEU A 1 105 ? -16.516 3.396 -0.759 1 87.44 105 LEU A N 1
ATOM 848 C CA . LEU A 1 105 ? -15.672 3.869 0.332 1 87.44 105 LEU A CA 1
ATOM 849 C C . LEU A 1 105 ? -16.5 4.617 1.374 1 87.44 105 LEU A C 1
ATOM 851 O O . LEU A 1 105 ? -17.266 5.516 1.033 1 87.44 105 LEU A O 1
ATOM 855 N N . ASP A 1 106 ? -16.359 4.18 2.619 1 87.44 106 ASP A N 1
ATOM 856 C CA . ASP A 1 106 ? -16.984 4.977 3.672 1 87.44 106 ASP A CA 1
ATOM 857 C C . ASP A 1 106 ? -15.945 5.789 4.434 1 87.44 106 ASP A C 1
ATOM 859 O O . ASP A 1 106 ? -14.742 5.645 4.199 1 87.44 106 ASP A O 1
ATOM 863 N N . ILE A 1 107 ? -16.422 6.59 5.344 1 88.75 107 ILE A N 1
ATOM 864 C CA . ILE A 1 107 ? -15.586 7.586 6 1 88.75 107 ILE A CA 1
ATOM 865 C C . ILE A 1 107 ? -14.531 6.887 6.863 1 88.75 107 ILE A C 1
ATOM 867 O O . ILE A 1 107 ? -13.359 7.254 6.84 1 88.75 107 ILE A O 1
ATOM 871 N N . ASN A 1 108 ? -14.938 5.84 7.664 1 85.44 108 ASN A N 1
ATOM 872 C CA . ASN A 1 108 ? -13.992 5.137 8.523 1 85.44 108 ASN A CA 1
ATOM 873 C C . ASN A 1 108 ? -12.953 4.379 7.703 1 85.44 108 ASN A C 1
ATOM 875 O O . ASN A 1 108 ? -11.789 4.281 8.102 1 85.44 108 ASN A O 1
ATOM 879 N N . GLU A 1 109 ? -13.391 3.881 6.555 1 86.56 109 GLU A N 1
ATOM 880 C CA . GLU A 1 109 ? -12.477 3.176 5.656 1 86.56 109 GLU A CA 1
ATOM 881 C C . GLU A 1 109 ? -11.414 4.113 5.102 1 86.56 109 GLU A C 1
ATOM 883 O O . GLU A 1 109 ? -10.344 3.668 4.68 1 86.56 109 GLU A O 1
ATOM 888 N N . PHE A 1 110 ? -11.734 5.363 5.141 1 92.5 110 PHE A N 1
ATOM 889 C CA . PHE A 1 110 ? -10.789 6.363 4.668 1 92.5 110 PHE A CA 1
ATOM 890 C C . PHE A 1 110 ? -9.938 6.891 5.82 1 92.5 110 PHE A C 1
ATOM 892 O O . PHE A 1 110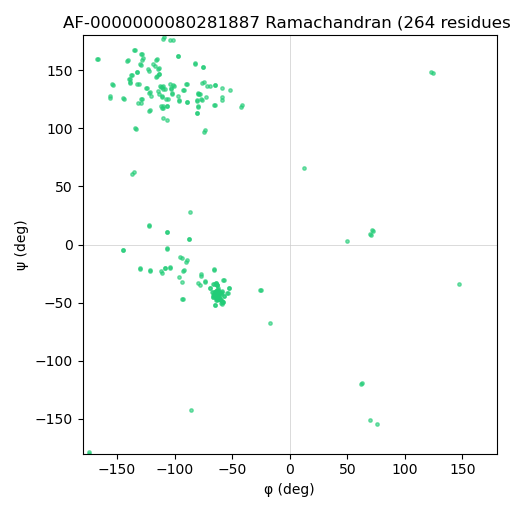 ? -8.711 6.934 5.727 1 92.5 110 PHE A O 1
ATOM 899 N N . THR A 1 111 ? -10.547 7.238 6.926 1 93.25 111 THR A N 1
ATOM 900 C CA . THR A 1 111 ? -9.852 7.98 7.973 1 93.25 111 THR A CA 1
ATOM 901 C C . THR A 1 111 ? -8.8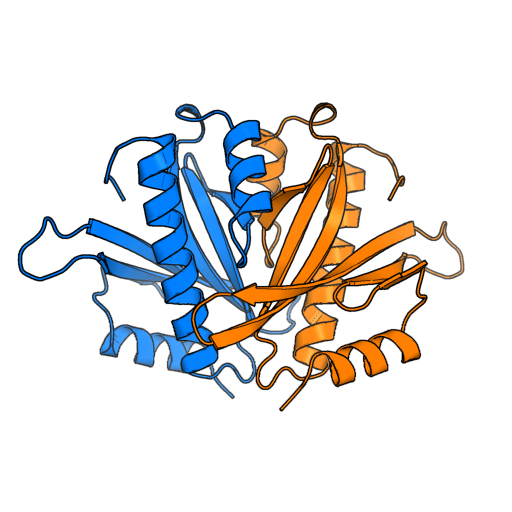75 7.074 8.727 1 93.25 111 THR A C 1
ATOM 903 O O . THR A 1 111 ? -7.824 7.523 9.172 1 93.25 111 THR A O 1
ATOM 906 N N . ASP A 1 112 ? -9.203 5.82 8.844 1 89.38 112 ASP A N 1
ATOM 907 C CA . ASP A 1 112 ? -8.328 4.906 9.57 1 89.38 112 ASP A CA 1
ATOM 908 C C . ASP A 1 112 ? -6.984 4.754 8.852 1 89.38 112 ASP A C 1
ATOM 910 O O . ASP A 1 112 ? -5.93 4.988 9.438 1 89.38 112 ASP A O 1
ATOM 914 N N . PRO A 1 113 ? -7.023 4.43 7.539 1 92.12 113 PRO A N 1
ATOM 915 C CA . PRO A 1 113 ? -5.746 4.348 6.828 1 92.12 113 PRO A CA 1
ATOM 916 C C . PRO A 1 113 ? -5.02 5.688 6.766 1 92.12 113 PRO A C 1
ATOM 918 O O . PRO A 1 113 ? -3.787 5.73 6.793 1 92.12 113 PRO A O 1
ATOM 921 N N . LEU A 1 114 ? -5.773 6.77 6.688 1 95 114 LEU A N 1
ATOM 922 C CA . LEU A 1 114 ? -5.172 8.102 6.652 1 95 114 LEU A CA 1
ATOM 923 C C . LEU A 1 114 ? -4.316 8.336 7.891 1 95 114 LEU A C 1
ATOM 925 O O . LEU A 1 114 ? -3.154 8.734 7.781 1 95 114 LEU A O 1
ATOM 929 N N . GLU A 1 115 ? -4.867 8.055 9.008 1 91.94 115 GLU A N 1
ATOM 930 C CA . GLU A 1 115 ? -4.16 8.258 10.273 1 91.94 115 GLU A CA 1
ATOM 931 C C . GLU A 1 115 ? -2.977 7.301 10.398 1 91.94 115 GLU A C 1
ATOM 933 O O . GLU A 1 115 ? -1.911 7.688 10.883 1 91.94 115 GLU A O 1
ATOM 938 N N . LEU A 1 116 ? -3.193 6.098 9.992 1 91.31 116 LEU A N 1
ATOM 939 C CA . LEU A 1 116 ? -2.145 5.086 10.094 1 91.31 116 LEU A CA 1
ATOM 940 C C . LEU A 1 116 ? -0.96 5.441 9.203 1 91.31 116 LEU A C 1
ATOM 942 O O . LEU A 1 116 ? 0.194 5.344 9.625 1 91.31 116 LEU A O 1
ATOM 946 N N . VAL A 1 117 ? -1.233 5.863 7.957 1 94.75 117 VAL A N 1
ATOM 947 C CA . VAL A 1 117 ? -0.179 6.227 7.016 1 94.75 117 VAL A CA 1
ATOM 948 C C . VAL A 1 117 ? 0.589 7.434 7.547 1 94.75 117 VAL A C 1
ATOM 950 O O . VAL A 1 117 ? 1.821 7.422 7.594 1 94.75 117 VAL A O 1
ATOM 953 N N . ALA A 1 118 ? -0.131 8.406 7.961 1 94.69 118 ALA A N 1
ATOM 954 C CA . ALA A 1 118 ? 0.501 9.633 8.445 1 94.69 118 ALA A CA 1
ATOM 955 C C . ALA A 1 118 ? 1.323 9.359 9.703 1 94.69 118 ALA A C 1
ATOM 957 O O . ALA A 1 118 ? 2.463 9.812 9.82 1 94.69 118 ALA A O 1
ATOM 958 N N . GLY A 1 119 ? 0.738 8.633 10.617 1 91.88 119 GLY A N 1
ATOM 959 C CA . GLY A 1 119 ? 1.445 8.297 11.836 1 91.88 119 GLY A CA 1
ATOM 960 C C . GLY A 1 119 ? 2.688 7.461 11.602 1 91.88 119 GLY A C 1
ATOM 961 O O . GLY A 1 119 ? 3.723 7.68 12.234 1 91.88 119 GLY A O 1
ATOM 962 N N . SER A 1 120 ? 2.59 6.512 10.734 1 93.44 120 SER A N 1
ATOM 963 C CA . SER A 1 120 ? 3.727 5.66 10.398 1 93.44 120 SER A CA 1
ATOM 964 C C . SER A 1 120 ? 4.848 6.465 9.75 1 93.44 120 SER A C 1
ATOM 966 O O . SER A 1 120 ? 6.027 6.238 10.031 1 93.44 120 SER A O 1
ATOM 968 N N . ALA A 1 121 ? 4.469 7.359 8.922 1 94.81 121 ALA A N 1
ATOM 969 C CA . ALA A 1 121 ? 5.469 8.195 8.266 1 94.81 121 ALA A CA 1
ATOM 970 C C . ALA A 1 121 ? 6.203 9.07 9.273 1 94.81 121 ALA A C 1
ATOM 972 O O . ALA A 1 121 ? 7.41 9.297 9.141 1 94.81 121 ALA A O 1
ATOM 973 N N . GLU A 1 122 ? 5.492 9.602 10.188 1 92.81 122 GLU A N 1
ATOM 974 C CA . GLU A 1 122 ? 6.109 10.383 11.258 1 92.81 122 GLU A CA 1
ATOM 975 C C . GLU A 1 122 ? 7.148 9.555 12.016 1 92.81 122 GLU A C 1
ATOM 977 O O . GLU A 1 122 ? 8.25 10.039 12.289 1 92.81 122 GLU A O 1
ATOM 982 N N . LEU A 1 123 ? 6.785 8.344 12.305 1 92.25 123 LEU A N 1
ATOM 983 C CA . LEU A 1 123 ? 7.703 7.457 13.016 1 92.25 123 LEU A CA 1
ATOM 984 C C . LEU A 1 123 ? 8.922 7.141 12.148 1 92.25 123 LEU A C 1
ATOM 986 O O . LEU A 1 123 ? 10.055 7.152 12.641 1 92.25 123 LEU A O 1
ATOM 990 N N . LEU A 1 124 ? 8.688 6.875 10.891 1 95.81 124 LEU A N 1
ATOM 991 C CA . LEU A 1 124 ? 9.789 6.602 9.969 1 95.81 124 LEU A CA 1
ATOM 992 C C . LEU A 1 124 ? 10.711 7.812 9.844 1 95.81 124 LEU A C 1
ATOM 994 O O . LEU A 1 124 ? 11.93 7.668 9.812 1 95.81 124 LEU A O 1
ATOM 998 N N . GLU A 1 125 ? 10.117 8.93 9.742 1 96.56 125 GLU A N 1
ATOM 999 C CA . GLU A 1 125 ? 10.898 10.156 9.641 1 96.56 125 GLU A CA 1
ATOM 1000 C C . GLU A 1 125 ? 11.812 10.328 10.852 1 96.56 125 GLU A C 1
ATOM 1002 O O . GLU A 1 125 ? 13 10.602 10.711 1 96.56 125 GLU A O 1
ATOM 1007 N N . GLN A 1 126 ? 11.234 10.211 11.984 1 93.12 126 GLN A N 1
ATOM 1008 C CA . GLN A 1 126 ? 12.031 10.328 13.203 1 93.12 126 GLN A CA 1
ATOM 1009 C C . GLN A 1 126 ? 13.133 9.281 13.25 1 93.12 126 GLN A C 1
ATOM 1011 O O . GLN A 1 126 ? 14.273 9.578 13.617 1 93.12 126 GLN A O 1
ATOM 1016 N N . GLN A 1 127 ? 12.844 8.141 12.891 1 95.69 127 GLN A N 1
ATOM 1017 C CA . GLN A 1 127 ? 13.773 7.023 12.984 1 95.69 127 GLN A CA 1
ATOM 1018 C C . GLN A 1 127 ? 14.922 7.176 11.992 1 95.69 127 GLN A C 1
ATOM 1020 O O . GLN A 1 127 ? 16.062 6.859 12.312 1 95.69 127 GLN A O 1
ATOM 1025 N N . PHE A 1 128 ? 14.648 7.676 10.812 1 97.12 128 PHE A N 1
ATOM 1026 C CA . PHE A 1 128 ? 15.648 7.559 9.758 1 97.12 128 PHE A CA 1
ATOM 1027 C C . PHE A 1 128 ? 16.281 8.914 9.461 1 97.12 128 PHE A C 1
ATOM 1029 O O . PHE A 1 128 ? 17.359 8.984 8.867 1 97.12 128 PHE A O 1
ATOM 1036 N N . THR A 1 129 ? 15.625 9.961 9.82 1 94.75 129 THR A N 1
ATOM 1037 C CA . THR A 1 129 ? 16.188 11.273 9.523 1 94.75 129 THR A CA 1
ATOM 1038 C C . THR A 1 129 ? 16.391 12.086 10.797 1 94.75 129 THR A C 1
ATOM 1040 O O . THR A 1 129 ? 17.156 13.047 10.82 1 94.75 129 THR A O 1
ATOM 1043 N N . GLY A 1 130 ? 15.703 11.789 11.805 1 90.62 130 GLY A N 1
ATOM 1044 C CA . GLY A 1 130 ? 15.75 12.547 13.047 1 90.62 130 GLY A CA 1
ATOM 1045 C C . GLY A 1 130 ? 15.133 13.93 12.93 1 90.62 130 GLY A C 1
ATOM 1046 O O . GLY A 1 130 ? 15.211 14.734 13.852 1 90.62 130 GLY A O 1
ATOM 1047 N N . ARG A 1 131 ? 14.523 14.141 11.836 1 85.88 131 ARG A N 1
ATOM 1048 C CA . ARG A 1 131 ? 14 15.477 11.57 1 85.88 131 ARG A CA 1
ATOM 1049 C C . ARG A 1 131 ? 12.477 15.492 11.641 1 85.88 131 ARG A C 1
ATOM 1051 O O . ARG A 1 131 ? 11.859 14.508 12.047 1 85.88 131 ARG A O 1
ATOM 1058 N N . ASP A 1 132 ? 11.914 16.625 11.453 1 83.25 132 ASP A N 1
ATOM 1059 C CA . ASP A 1 132 ? 10.477 16.844 11.32 1 83.25 132 ASP A CA 1
ATOM 1060 C C . ASP A 1 132 ? 10.172 17.812 10.188 1 83.25 132 ASP A C 1
ATOM 1062 O O . ASP A 1 132 ? 9.562 18.859 10.406 1 83.25 132 ASP A O 1
ATOM 1066 N N . ASP A 1 133 ? 10.531 17.469 9.094 1 86.75 133 ASP A N 1
ATOM 1067 C CA . ASP A 1 133 ? 10.57 18.391 7.957 1 86.75 133 ASP A CA 1
ATOM 1068 C C . ASP A 1 133 ? 9.289 18.328 7.137 1 86.75 133 ASP A C 1
ATOM 1070 O O . ASP A 1 133 ? 9.039 19.172 6.285 1 86.75 133 ASP A O 1
ATOM 1074 N N . TYR A 1 134 ? 8.539 17.266 7.492 1 89.12 134 TYR A N 1
ATOM 1075 C CA . TYR A 1 134 ? 7.418 17.047 6.586 1 89.12 134 TYR A CA 1
ATOM 1076 C C . TYR A 1 134 ? 6.09 17.219 7.316 1 89.12 134 TYR A C 1
A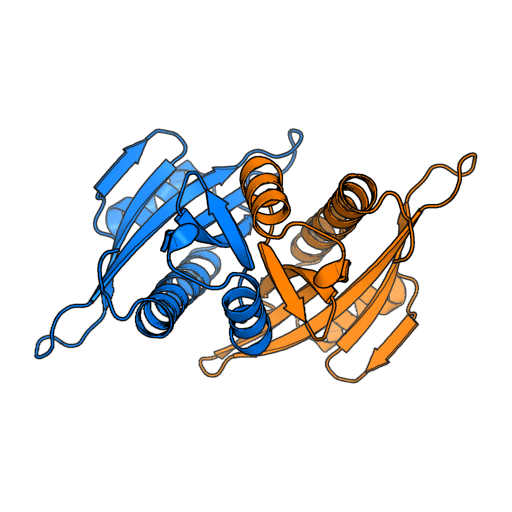TOM 1078 O O . TYR A 1 134 ? 5.93 16.766 8.445 1 89.12 134 TYR A O 1
ATOM 1086 N N . MET B 1 1 ? -20.359 -8.648 8.352 1 64.94 1 MET B N 1
ATOM 1087 C CA . MET B 1 1 ? -18.969 -8.328 8.609 1 64.94 1 MET B CA 1
ATOM 1088 C C . MET B 1 1 ? -18.062 -9.477 8.18 1 64.94 1 MET B C 1
ATOM 1090 O O . MET B 1 1 ? -18.359 -10.641 8.453 1 64.94 1 MET B O 1
ATOM 1094 N N . ALA B 1 2 ? -17.234 -9.039 7.305 1 80.31 2 ALA B N 1
ATOM 1095 C CA . ALA B 1 2 ? -16.375 -10.125 6.84 1 80.31 2 ALA B CA 1
ATOM 1096 C C . ALA B 1 2 ? -15.305 -10.461 7.875 1 80.31 2 ALA B C 1
ATOM 1098 O O . ALA B 1 2 ? -14.703 -9.562 8.469 1 80.31 2 ALA B O 1
ATOM 1099 N N . GLU B 1 3 ? -15.273 -11.766 8.281 1 90 3 GLU B N 1
ATOM 1100 C CA . GLU B 1 3 ? -14.219 -12.281 9.148 1 90 3 GLU B CA 1
ATOM 1101 C C . GLU B 1 3 ? -13.117 -12.961 8.344 1 90 3 GLU B C 1
ATOM 1103 O O . GLU B 1 3 ? -13.312 -13.297 7.176 1 90 3 GLU B O 1
ATOM 1108 N N . TRP B 1 4 ? -11.953 -13.117 9.055 1 94.62 4 TRP B N 1
ATOM 1109 C CA . TRP B 1 4 ? -10.828 -13.789 8.414 1 94.62 4 TRP B CA 1
ATOM 1110 C C . TRP B 1 4 ? -11.242 -15.156 7.883 1 94.62 4 TRP B C 1
ATOM 1112 O O . TRP B 1 4 ? -10.922 -15.508 6.746 1 94.62 4 TRP B O 1
ATOM 1122 N N . ALA B 1 5 ? -12 -15.805 8.672 1 94.94 5 ALA B N 1
ATOM 1123 C CA . ALA B 1 5 ? -12.422 -17.156 8.297 1 94.94 5 ALA B CA 1
ATOM 1124 C C . ALA B 1 5 ? -13.266 -17.125 7.027 1 94.94 5 ALA B C 1
ATOM 1126 O O . ALA B 1 5 ? -13.195 -18.047 6.203 1 94.94 5 ALA B O 1
ATOM 1127 N N . ASP B 1 6 ? -14.086 -16.156 6.906 1 95.25 6 ASP B N 1
ATOM 1128 C CA . ASP B 1 6 ? -14.914 -16.016 5.719 1 95.25 6 ASP B CA 1
ATOM 1129 C C . ASP B 1 6 ? -14.062 -15.781 4.473 1 95.25 6 ASP B C 1
ATOM 1131 O O . ASP B 1 6 ? -14.328 -16.359 3.414 1 95.25 6 ASP B O 1
ATOM 1135 N N . LEU B 1 7 ? -13.102 -14.938 4.621 1 96.25 7 LEU B N 1
ATOM 1136 C CA . LEU B 1 7 ? -12.203 -14.656 3.504 1 96.25 7 LEU B CA 1
ATOM 1137 C C . LEU B 1 7 ? -11.43 -15.906 3.098 1 96.25 7 LEU B C 1
ATOM 1139 O O . LEU B 1 7 ? -11.32 -16.219 1.909 1 96.25 7 LEU B O 1
ATOM 1143 N N . VAL B 1 8 ? -10.945 -16.578 4.055 1 97.12 8 VAL B N 1
ATOM 1144 C CA . VAL B 1 8 ? -10.164 -17.797 3.791 1 97.12 8 VAL B CA 1
ATOM 1145 C C . VAL B 1 8 ? -11.039 -18.828 3.096 1 97.12 8 VAL B C 1
ATOM 1147 O O . VAL B 1 8 ? -10.594 -19.516 2.17 1 97.12 8 VAL B O 1
ATOM 1150 N N . ALA B 1 9 ? -12.242 -18.906 3.508 1 97.06 9 ALA B N 1
ATOM 1151 C CA . ALA B 1 9 ? -13.172 -19.844 2.863 1 97.06 9 ALA B CA 1
ATOM 1152 C C . ALA B 1 9 ? -13.352 -19.484 1.387 1 97.06 9 ALA B C 1
ATOM 1154 O O . ALA B 1 9 ? -13.344 -20.375 0.53 1 97.06 9 ALA B O 1
ATOM 1155 N N . PHE B 1 10 ? -13.555 -18.281 1.182 1 97.56 10 PHE B N 1
ATOM 1156 C CA . PHE B 1 10 ? -13.68 -17.828 -0.197 1 97.56 10 PHE B CA 1
ATOM 1157 C C . PHE B 1 10 ? -12.43 -18.156 -0.996 1 97.56 10 PHE B C 1
ATOM 1159 O O . PHE B 1 10 ? -12.516 -18.672 -2.111 1 97.56 10 PHE B O 1
ATOM 1166 N N . VAL B 1 11 ? -11.203 -17.828 -0.478 1 98.06 11 VAL B N 1
ATOM 1167 C CA . VAL B 1 11 ? -9.93 -18.047 -1.147 1 98.06 11 VAL B CA 1
ATOM 1168 C C . VAL B 1 11 ? -9.742 -19.531 -1.451 1 98.06 11 VAL B C 1
ATOM 1170 O O . VAL B 1 11 ? -9.367 -19.906 -2.564 1 98.06 11 VAL B O 1
ATOM 1173 N N . ARG B 1 12 ? -10.117 -20.328 -0.541 1 97.69 12 ARG B N 1
ATOM 1174 C CA . ARG B 1 12 ? -10 -21.781 -0.697 1 97.69 12 ARG B CA 1
ATOM 1175 C C . ARG B 1 12 ? -10.867 -22.281 -1.848 1 97.69 12 ARG B C 1
ATOM 1177 O O . ARG B 1 12 ? -10.484 -23.219 -2.557 1 97.69 12 ARG B O 1
ATOM 1184 N N . GLN B 1 13 ? -11.898 -21.703 -2.012 1 97.56 13 GLN B N 1
ATOM 1185 C CA . GLN B 1 13 ? -12.852 -22.125 -3.025 1 97.56 13 GLN B CA 1
ATOM 1186 C C . GLN B 1 13 ? -12.43 -21.672 -4.414 1 97.56 13 GLN B C 1
ATOM 1188 O O . GLN B 1 13 ? -12.641 -22.375 -5.402 1 97.56 13 GLN B O 1
ATOM 1193 N N . GLU B 1 14 ? -11.828 -20.531 -4.48 1 97.12 14 GLU B N 1
ATOM 1194 C CA . GLU B 1 14 ? -11.688 -19.875 -5.777 1 97.12 14 GLU B CA 1
ATOM 1195 C C . GLU B 1 14 ? -10.273 -20.016 -6.32 1 97.12 14 GLU B C 1
ATOM 1197 O O . GLU B 1 14 ? -10.039 -19.844 -7.52 1 97.12 14 GLU B O 1
ATOM 1202 N N . TYR B 1 15 ? -9.312 -20.328 -5.438 1 97.38 15 TYR B N 1
ATOM 1203 C CA . TYR B 1 15 ? -7.926 -20.25 -5.891 1 97.38 15 TYR B CA 1
ATOM 1204 C C . TYR B 1 15 ? -7.176 -21.547 -5.574 1 97.38 15 TYR B C 1
ATOM 1206 O O . TYR B 1 15 ? -7.641 -22.359 -4.77 1 97.38 15 TYR B O 1
ATOM 1214 N N . ARG B 1 16 ? -5.984 -21.688 -6.273 1 96.62 16 ARG B N 1
ATOM 1215 C CA . ARG B 1 16 ? -5.066 -22.781 -5.973 1 96.62 16 ARG B CA 1
ATOM 1216 C C . ARG B 1 16 ? -4.23 -22.469 -4.738 1 96.62 16 ARG B C 1
ATOM 1218 O O . ARG B 1 16 ? -3.389 -21.578 -4.762 1 96.62 16 ARG B O 1
ATOM 1225 N N . ILE B 1 17 ? -4.383 -23.312 -3.709 1 98 17 ILE B N 1
ATOM 1226 C CA . ILE B 1 17 ? -3.711 -23.078 -2.436 1 98 17 ILE B CA 1
ATOM 1227 C C . ILE B 1 17 ? -2.359 -23.797 -2.43 1 98 17 ILE B C 1
ATOM 1229 O O . ILE B 1 17 ? -2.271 -24.984 -2.768 1 98 17 ILE B O 1
ATOM 1233 N N . ILE B 1 18 ? -1.346 -23.047 -2.002 1 96.88 18 ILE B N 1
ATOM 1234 C CA . ILE B 1 18 ? -0.03 -23.688 -1.948 1 96.88 18 ILE B CA 1
ATOM 1235 C C . ILE B 1 18 ? 0.406 -23.844 -0.494 1 96.88 18 ILE B C 1
ATOM 1237 O O . ILE B 1 18 ? 1.21 -24.719 -0.173 1 96.88 18 ILE B O 1
ATOM 1241 N N . ARG B 1 19 ? -0.07 -23.109 0.374 1 97.62 19 ARG B N 1
ATOM 1242 C CA . ARG B 1 19 ? 0.182 -23.172 1.81 1 97.62 19 ARG B CA 1
ATOM 1243 C C . ARG B 1 19 ? -0.987 -22.594 2.6 1 97.62 19 ARG B C 1
ATOM 1245 O O . ARG B 1 19 ? -1.57 -21.594 2.201 1 97.62 19 ARG B O 1
ATOM 1252 N N . ASP B 1 20 ? -1.344 -23.266 3.666 1 97.69 20 ASP B N 1
ATOM 1253 C CA . ASP B 1 20 ? -2.504 -22.891 4.469 1 97.69 20 ASP B CA 1
ATOM 1254 C C . ASP B 1 20 ? -2.17 -22.906 5.961 1 97.69 20 ASP B C 1
ATOM 1256 O O . ASP B 1 20 ? -2.111 -23.969 6.574 1 97.69 20 ASP B O 1
ATOM 1260 N N . GLU B 1 21 ? -1.918 -21.781 6.492 1 97.5 21 GLU B N 1
ATOM 1261 C CA . GLU B 1 21 ? -1.652 -21.594 7.914 1 97.5 21 GLU B CA 1
ATOM 1262 C C . GLU B 1 21 ? -2.732 -20.734 8.57 1 97.5 21 GLU B C 1
ATOM 1264 O O . GLU B 1 21 ? -3.504 -20.062 7.883 1 97.5 21 GLU B O 1
ATOM 1269 N N . PRO B 1 22 ? -2.953 -20.75 9.883 1 95.5 22 PRO B N 1
ATOM 1270 C CA . PRO B 1 22 ? -4.062 -20.094 10.57 1 95.5 22 PRO B CA 1
ATOM 1271 C C . PRO B 1 22 ? -4.184 -18.609 10.219 1 95.5 22 PRO B C 1
ATOM 1273 O O . PRO B 1 22 ? -5.293 -18.094 10.039 1 95.5 22 PRO B O 1
ATOM 1276 N N . ASP B 1 23 ? -3.133 -17.859 10.047 1 96.19 23 ASP B N 1
ATOM 1277 C CA . ASP B 1 23 ? -3.213 -16.422 9.797 1 96.19 23 ASP B CA 1
ATOM 1278 C C . ASP B 1 23 ? -2.541 -16.047 8.484 1 96.19 23 ASP B C 1
ATOM 1280 O O . ASP B 1 23 ? -2.215 -14.883 8.25 1 96.19 23 ASP B O 1
ATOM 1284 N N . GLU B 1 24 ? -2.344 -17.062 7.688 1 97.75 24 GLU B N 1
ATOM 1285 C CA . GLU B 1 24 ? -1.688 -16.828 6.402 1 97.75 24 GLU B CA 1
ATOM 1286 C C . GLU B 1 24 ? -2.041 -17.922 5.395 1 97.75 24 GLU B C 1
ATOM 1288 O O . GLU B 1 24 ? -1.938 -19.109 5.699 1 97.75 24 GLU B O 1
ATOM 1293 N N . ILE B 1 25 ? -2.535 -17.531 4.223 1 98.31 25 ILE B N 1
ATOM 1294 C CA . ILE B 1 25 ? -2.783 -18.453 3.129 1 98.31 25 ILE B CA 1
ATOM 1295 C C . ILE B 1 25 ? -2.027 -18 1.882 1 98.31 25 ILE B C 1
ATOM 1297 O O . ILE B 1 25 ? -1.969 -16.812 1.583 1 98.31 25 ILE B O 1
ATOM 1301 N N . ARG B 1 26 ? -1.368 -18.969 1.21 1 98.38 26 ARG B N 1
ATOM 1302 C CA . ARG B 1 26 ? -0.622 -18.688 -0.013 1 98.38 26 ARG B CA 1
ATOM 1303 C C . ARG B 1 26 ? -1.296 -19.312 -1.224 1 98.38 26 ARG B C 1
ATOM 1305 O O . ARG B 1 26 ? -1.704 -20.484 -1.175 1 98.38 26 ARG B O 1
ATOM 1312 N N . ILE B 1 27 ? -1.355 -18.516 -2.258 1 98.38 27 ILE B N 1
ATOM 1313 C CA . ILE B 1 27 ? -2.025 -19 -3.457 1 98.38 27 ILE B CA 1
ATOM 1314 C C . ILE B 1 27 ? -1.116 -18.812 -4.668 1 98.38 27 ILE B C 1
ATOM 1316 O O . ILE B 1 27 ? -0.158 -18.047 -4.621 1 98.38 27 ILE B O 1
ATOM 1320 N N . ARG B 1 28 ? -1.403 -19.562 -5.68 1 96 28 ARG B N 1
ATOM 1321 C CA . ARG B 1 28 ? -0.755 -19.422 -6.98 1 96 28 ARG B CA 1
ATOM 1322 C C . ARG B 1 28 ? -1.731 -18.875 -8.023 1 96 28 ARG B C 1
ATOM 1324 O O . ARG B 1 28 ? -2.803 -19.453 -8.227 1 96 28 ARG B O 1
ATOM 1331 N N . LEU B 1 29 ? -1.337 -17.734 -8.531 1 94.62 29 LEU B N 1
ATOM 1332 C CA . LEU B 1 29 ? -2.117 -17.156 -9.617 1 94.62 29 LEU B CA 1
ATOM 1333 C C . LEU B 1 29 ? -1.423 -17.359 -10.961 1 94.62 29 LEU B C 1
ATOM 1335 O O . LEU B 1 29 ? -0.211 -17.156 -11.07 1 94.62 29 LEU B O 1
ATOM 1339 N N . SER B 1 30 ? -2.154 -17.766 -11.891 1 87.88 30 SER B N 1
ATOM 1340 C CA . SER B 1 30 ? -1.602 -17.984 -13.219 1 87.88 30 SER B CA 1
ATOM 1341 C C . SER B 1 30 ? -2.088 -16.906 -14.195 1 87.88 30 SER B C 1
ATOM 1343 O O . SER B 1 30 ? -3.242 -16.484 -14.133 1 87.88 30 SER B O 1
ATOM 1345 N N . TYR B 1 31 ? -1.057 -16.453 -14.914 1 77.94 31 TYR B N 1
ATOM 1346 C CA . TYR B 1 31 ? -1.343 -15.484 -15.961 1 77.94 31 TYR B CA 1
ATOM 1347 C C . TYR B 1 31 ? -1.063 -16.062 -17.344 1 77.94 31 TYR B C 1
ATOM 1349 O O . TYR B 1 31 ? -0.145 -16.875 -17.5 1 77.94 31 TYR B O 1
ATOM 1357 N N . GLY B 1 32 ? -1.757 -15.727 -18.359 1 69.56 32 GLY B N 1
ATOM 1358 C CA . GLY B 1 32 ? -1.483 -16.141 -19.734 1 69.56 32 GLY B CA 1
ATOM 1359 C C . GLY B 1 32 ? -2.65 -16.859 -20.375 1 69.56 32 GLY B C 1
ATOM 1360 O O . GLY B 1 32 ? -3.639 -17.188 -19.719 1 69.56 32 GLY B O 1
ATOM 1361 N N . ASP B 1 33 ? -2.812 -16.75 -21.578 1 61.44 33 ASP B N 1
ATOM 1362 C CA . ASP B 1 33 ? -3.758 -17.438 -22.438 1 61.44 33 ASP B CA 1
ATOM 1363 C C . ASP B 1 33 ? -3.312 -18.875 -22.703 1 61.44 33 ASP B C 1
ATOM 1365 O O . ASP B 1 33 ? -2.131 -19.203 -22.578 1 61.44 33 ASP B O 1
ATOM 1369 N N . ASP B 1 34 ? -4.328 -19.922 -22.688 1 56.75 34 ASP B N 1
ATOM 1370 C CA . ASP B 1 34 ? -4.141 -21.328 -22.984 1 56.75 34 ASP B CA 1
ATOM 1371 C C . ASP B 1 34 ? -2.934 -21.547 -23.906 1 56.75 34 ASP B C 1
ATOM 1373 O O . ASP B 1 34 ? -2.221 -22.547 -23.766 1 56.75 34 ASP B O 1
ATOM 1377 N N . ASP B 1 35 ? -2.711 -20.734 -24.859 1 54.12 35 ASP B N 1
ATOM 1378 C CA . ASP B 1 35 ? -1.75 -21.047 -25.906 1 54.12 35 ASP B CA 1
ATOM 1379 C C . ASP B 1 35 ? -0.349 -20.562 -25.531 1 54.12 35 ASP B C 1
ATOM 1381 O O . ASP B 1 35 ? 0.622 -20.859 -26.234 1 54.12 35 ASP B O 1
ATOM 1385 N N . TYR B 1 36 ? -0.157 -19.75 -24.562 1 55.72 36 TYR B N 1
ATOM 1386 C CA . TYR B 1 36 ? 1.15 -19.188 -24.25 1 55.72 36 TYR B CA 1
ATOM 1387 C C . TYR B 1 36 ? 1.598 -19.594 -22.844 1 55.72 36 TYR B C 1
ATOM 1389 O O . TYR B 1 36 ? 0.805 -20.125 -22.062 1 55.72 36 TYR B O 1
ATOM 1397 N N . GLU B 1 37 ? 2.943 -19.594 -22.625 1 56.34 37 GLU B N 1
ATOM 1398 C CA . GLU B 1 37 ? 3.596 -19.922 -21.359 1 56.34 37 GLU B CA 1
ATOM 1399 C C . GLU B 1 37 ? 2.854 -19.281 -20.188 1 56.34 37 GLU B C 1
ATOM 1401 O O . GLU B 1 37 ? 2.576 -18.078 -20.203 1 56.34 37 GLU B O 1
ATOM 1406 N N . GLU B 1 38 ? 2.387 -20.109 -19.359 1 66.62 38 GLU B N 1
ATOM 1407 C CA . GLU B 1 38 ? 1.612 -19.688 -18.188 1 66.62 38 GLU B CA 1
ATOM 1408 C C . GLU B 1 38 ? 2.512 -19.062 -17.125 1 66.6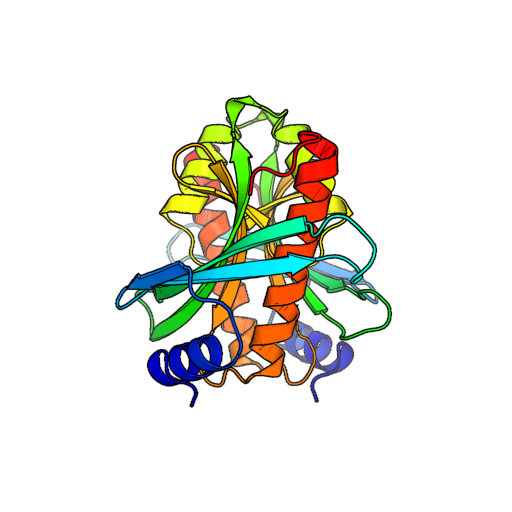2 38 GLU B C 1
ATOM 1410 O O . GLU B 1 38 ? 3.445 -19.703 -16.641 1 66.62 38 GLU B O 1
ATOM 1415 N N . ARG B 1 39 ? 2.557 -17.719 -17.109 1 79.25 39 ARG B N 1
ATOM 1416 C CA . ARG B 1 39 ? 3.223 -17.047 -16 1 79.25 39 ARG B CA 1
ATOM 1417 C C . ARG B 1 39 ? 2.4 -17.156 -14.719 1 79.25 39 ARG B C 1
ATOM 1419 O O . ARG B 1 39 ? 1.176 -17.297 -14.766 1 79.25 39 ARG B O 1
ATOM 1426 N N . ALA B 1 40 ? 3.264 -17.484 -13.594 1 85.38 40 ALA B N 1
ATOM 1427 C CA . ALA B 1 40 ? 2.582 -17.656 -12.312 1 85.38 40 ALA B CA 1
ATOM 1428 C C . ALA B 1 40 ? 3.133 -16.703 -11.266 1 85.38 40 ALA B C 1
ATOM 1430 O O . ALA B 1 40 ? 4.281 -16.266 -11.359 1 85.38 40 ALA B O 1
ATOM 1431 N N . GLN B 1 41 ? 2.293 -16.328 -10.398 1 92.88 41 GLN B N 1
ATOM 1432 C CA . GLN B 1 41 ? 2.658 -15.469 -9.266 1 92.88 41 GLN B CA 1
ATOM 1433 C C . GLN B 1 41 ? 2.162 -16.062 -7.949 1 92.88 41 GLN B C 1
ATOM 1435 O O . GLN B 1 41 ? 0.978 -16.375 -7.812 1 92.88 41 GLN B O 1
ATOM 1440 N N . THR B 1 42 ? 3.146 -16.297 -7.039 1 96.06 42 THR B N 1
ATOM 1441 C CA . THR B 1 42 ? 2.738 -16.688 -5.695 1 96.06 42 THR B CA 1
ATOM 1442 C C . THR B 1 42 ? 2.314 -15.461 -4.887 1 96.06 42 THR B C 1
ATOM 1444 O O . THR B 1 42 ? 3.02 -14.453 -4.867 1 96.06 42 THR B O 1
ATOM 1447 N N . VAL B 1 43 ? 1.117 -15.555 -4.266 1 97.94 43 VAL B N 1
ATOM 1448 C CA . VAL B 1 43 ? 0.613 -14.438 -3.465 1 97.94 43 VAL B CA 1
ATOM 1449 C C . VAL B 1 43 ? 0.368 -14.906 -2.031 1 97.94 43 VAL B C 1
ATOM 1451 O O . VAL B 1 43 ? -0.229 -15.961 -1.808 1 97.94 43 VAL B O 1
ATOM 1454 N N . VAL B 1 44 ? 0.893 -14.117 -1.116 1 97.62 44 VAL B N 1
ATOM 1455 C CA . VAL B 1 44 ? 0.646 -14.344 0.303 1 97.62 44 VAL B CA 1
ATOM 1456 C C . VAL B 1 44 ? -0.51 -13.469 0.776 1 97.62 44 VAL B C 1
ATOM 1458 O O . VAL B 1 44 ? -0.502 -12.25 0.566 1 97.62 44 VAL B O 1
ATOM 1461 N N . ILE B 1 45 ? -1.497 -14.055 1.328 1 98 45 ILE B N 1
ATOM 1462 C CA . ILE B 1 45 ? -2.609 -13.383 1.985 1 98 45 ILE B CA 1
ATOM 1463 C C . ILE B 1 45 ? -2.547 -13.625 3.492 1 98 45 ILE B C 1
ATOM 1465 O O . ILE B 1 45 ? -2.611 -14.773 3.941 1 98 45 ILE B O 1
ATOM 1469 N N . ALA B 1 46 ? -2.383 -12.578 4.23 1 96.62 46 ALA B N 1
ATOM 1470 C CA . ALA B 1 46 ? -2.127 -12.758 5.656 1 96.62 46 ALA B CA 1
ATOM 1471 C C . ALA B 1 46 ? -3.016 -11.836 6.492 1 96.62 46 ALA B C 1
ATOM 1473 O O . ALA B 1 46 ? -3.348 -10.727 6.066 1 96.62 46 ALA B O 1
ATOM 1474 N N . ARG B 1 47 ? -3.342 -12.32 7.621 1 95.25 47 ARG B N 1
ATOM 1475 C CA . ARG B 1 47 ? -4.094 -11.547 8.602 1 95.25 47 ARG B CA 1
ATOM 1476 C C . ARG B 1 47 ? -3.156 -10.758 9.508 1 95.25 47 ARG B C 1
ATOM 1478 O O . ARG B 1 47 ? -2.221 -11.312 10.086 1 95.25 47 ARG B O 1
ATOM 1485 N N . GLU B 1 48 ? -3.373 -9.438 9.5 1 90.94 48 GLU B N 1
ATOM 1486 C CA . GLU B 1 48 ? -2.613 -8.57 10.398 1 90.94 48 GLU B CA 1
ATOM 1487 C C . GLU B 1 48 ? -3.52 -7.93 11.445 1 90.94 48 GLU B C 1
ATOM 1489 O O . GLU B 1 48 ? -4.586 -7.41 11.117 1 90.94 48 GLU B O 1
ATOM 1494 N N . ILE B 1 49 ? -3.021 -8.086 12.703 1 83.62 49 ILE B N 1
ATOM 1495 C CA . ILE B 1 49 ? -3.787 -7.496 13.805 1 83.62 49 ILE B CA 1
ATOM 1496 C C . ILE B 1 49 ? -3.07 -6.254 14.328 1 83.62 49 ILE B C 1
ATOM 1498 O O . ILE B 1 49 ? -1.894 -6.316 14.688 1 83.62 49 ILE B O 1
ATOM 1502 N N . PHE B 1 50 ? -3.615 -5.176 14.031 1 69.06 50 PHE B N 1
ATOM 1503 C CA . PHE B 1 50 ? -3.018 -3.939 14.516 1 69.06 50 PHE B CA 1
ATOM 1504 C C . PHE B 1 50 ? -3.717 -3.461 15.781 1 69.06 50 PHE B C 1
ATOM 1506 O O . PHE B 1 50 ? -4.934 -3.607 15.922 1 69.06 50 PHE B O 1
ATOM 1513 N N . ASP B 1 51 ? -2.771 -3.203 16.875 1 59.94 51 ASP B N 1
ATOM 1514 C CA . ASP B 1 51 ? -3.15 -2.82 18.234 1 59.94 51 ASP B CA 1
ATOM 1515 C C . ASP B 1 51 ? -4.594 -2.322 18.281 1 59.94 51 ASP B C 1
ATOM 1517 O O . ASP B 1 51 ? -5.316 -2.588 19.25 1 59.94 51 ASP B O 1
ATOM 1521 N N . ARG B 1 52 ? -4.957 -1.125 17.656 1 52.56 52 ARG B N 1
ATOM 1522 C CA . ARG B 1 52 ? -6.129 -0.326 17.984 1 52.56 52 ARG B CA 1
ATOM 1523 C C . ARG B 1 52 ? -7.355 -0.797 17.219 1 52.56 52 ARG B C 1
ATOM 1525 O O . ARG B 1 52 ? -8.461 -0.291 17.438 1 52.56 52 ARG B O 1
ATOM 1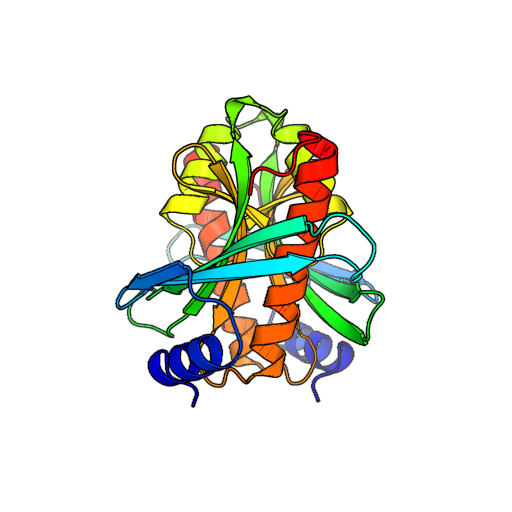532 N N . ARG B 1 53 ? -7.738 -2.043 16.688 1 59.56 53 ARG B N 1
ATOM 1533 C CA . ARG B 1 53 ? -9.133 -2.451 16.578 1 59.56 53 ARG B CA 1
ATOM 1534 C C . ARG B 1 53 ? -9.367 -3.322 15.352 1 59.56 53 ARG B C 1
ATOM 1536 O O . ARG B 1 53 ? -10.336 -4.086 15.297 1 59.56 53 ARG B O 1
ATOM 1543 N N . GLU B 1 54 ? -8.609 -3.016 14.266 1 68.75 54 GLU B N 1
ATOM 1544 C CA . GLU B 1 54 ? -9.234 -3.668 13.125 1 68.75 54 GLU B CA 1
ATOM 1545 C C . GLU B 1 54 ? -8.273 -4.652 12.461 1 68.75 54 GLU B C 1
ATOM 1547 O O . GLU B 1 54 ? -7.074 -4.402 12.383 1 68.75 54 GLU B O 1
ATOM 1552 N N . ASP B 1 55 ? -8.875 -5.879 12.328 1 86.5 55 ASP B N 1
ATOM 1553 C CA . ASP B 1 55 ? -8.156 -6.848 11.508 1 86.5 55 ASP B CA 1
ATOM 1554 C C . ASP B 1 55 ? -7.941 -6.316 10.094 1 86.5 55 ASP B C 1
ATOM 1556 O O . ASP B 1 55 ? -8.82 -5.664 9.531 1 86.5 55 ASP B O 1
ATOM 1560 N N . TRP B 1 56 ? -6.691 -6.516 9.656 1 91.19 56 TRP B N 1
ATOM 1561 C CA . TRP B 1 56 ? -6.359 -6.203 8.266 1 91.19 56 TRP B CA 1
ATOM 1562 C C . TRP B 1 56 ? -6 -7.469 7.5 1 91.19 56 TRP B C 1
ATOM 1564 O O . TRP B 1 56 ? -5.57 -8.461 8.094 1 91.19 56 TRP B O 1
ATOM 1574 N N . VAL B 1 57 ? -6.285 -7.375 6.238 1 94.75 57 VAL B N 1
ATOM 1575 C CA . VAL B 1 57 ? -5.789 -8.391 5.312 1 94.75 57 VAL B CA 1
ATOM 1576 C C . VAL B 1 57 ? -4.648 -7.816 4.48 1 94.75 57 VAL B C 1
ATOM 1578 O O . VAL B 1 57 ? -4.777 -6.738 3.893 1 94.75 57 VAL B O 1
ATOM 1581 N N . GLN B 1 58 ? -3.543 -8.508 4.52 1 96 58 GLN B N 1
ATOM 1582 C CA . GLN B 1 58 ? -2.404 -8.133 3.689 1 96 58 GLN B CA 1
ATOM 1583 C C . GLN B 1 58 ? -2.293 -9.031 2.463 1 96 58 GLN B C 1
ATOM 1585 O O . GLN B 1 58 ? -2.439 -10.25 2.566 1 96 58 GLN B O 1
ATOM 1590 N N . ILE B 1 59 ? -2.166 -8.406 1.297 1 96.94 59 ILE B N 1
ATOM 1591 C CA . ILE B 1 59 ? -1.842 -9.07 0.037 1 96.94 59 ILE B CA 1
ATOM 1592 C C . ILE B 1 59 ? -0.401 -8.75 -0.356 1 96.94 59 ILE B C 1
ATOM 1594 O O . ILE B 1 59 ? -0.047 -7.582 -0.546 1 96.94 59 ILE B O 1
ATOM 1598 N N . ALA B 1 60 ? 0.424 -9.789 -0.455 1 97.06 60 ALA B N 1
ATOM 1599 C CA . ALA B 1 60 ? 1.848 -9.57 -0.698 1 97.06 60 ALA B CA 1
ATOM 1600 C C . ALA B 1 60 ? 2.398 -10.586 -1.697 1 97.06 60 ALA B C 1
ATOM 1602 O O . ALA B 1 60 ? 2.043 -11.766 -1.655 1 97.06 60 ALA B O 1
ATOM 1603 N N . THR B 1 61 ? 3.256 -10.125 -2.604 1 97.06 61 THR B N 1
ATOM 1604 C CA . THR B 1 61 ? 3.844 -11.008 -3.602 1 97.06 61 THR B CA 1
ATOM 1605 C C . THR B 1 61 ? 5.285 -10.609 -3.898 1 97.06 61 THR B C 1
ATOM 1607 O O . THR B 1 61 ? 5.562 -9.453 -4.215 1 97.06 61 THR B O 1
ATOM 1610 N N . PRO B 1 62 ? 6.203 -11.57 -3.76 1 97.19 62 PRO B N 1
ATOM 1611 C CA . PRO B 1 62 ? 7.598 -11.273 -4.102 1 97.19 62 PRO B CA 1
ATOM 1612 C C . PRO B 1 62 ? 7.84 -11.227 -5.609 1 97.19 62 PRO B C 1
ATOM 1614 O O . PRO B 1 62 ? 7.113 -11.875 -6.375 1 97.19 62 PRO B O 1
ATOM 1617 N N . PHE B 1 63 ? 8.883 -10.422 -6.016 1 97.25 63 PHE B N 1
ATOM 1618 C CA . PHE B 1 63 ? 9.125 -10.406 -7.453 1 97.25 63 PHE B CA 1
ATOM 1619 C C . PHE B 1 63 ? 10.617 -10.297 -7.746 1 97.25 63 PHE B C 1
ATOM 1621 O O . PHE B 1 63 ? 11.039 -10.375 -8.898 1 97.25 63 PHE B O 1
ATOM 1628 N N . ALA B 1 64 ? 11.461 -10.133 -6.754 1 98 64 ALA B N 1
ATOM 1629 C CA . ALA B 1 64 ? 12.906 -10.07 -6.906 1 98 64 ALA B CA 1
ATOM 1630 C C . ALA B 1 64 ? 13.609 -10.195 -5.559 1 98 64 ALA B C 1
ATOM 1632 O O . ALA B 1 64 ? 12.977 -10.055 -4.508 1 98 64 ALA B O 1
ATOM 1633 N N . ARG B 1 65 ? 14.859 -10.555 -5.609 1 97.88 65 ARG B N 1
ATOM 1634 C CA . ARG B 1 65 ? 15.703 -10.398 -4.43 1 97.88 65 ARG B CA 1
ATOM 1635 C C . ARG B 1 65 ? 16.234 -8.969 -4.316 1 97.88 65 ARG B C 1
ATOM 1637 O O . ARG B 1 65 ? 16.406 -8.289 -5.324 1 97.88 65 ARG B O 1
ATOM 1644 N N . VAL B 1 66 ? 16.547 -8.617 -3.119 1 98.06 66 VAL B N 1
ATOM 1645 C CA . VAL B 1 66 ? 17.016 -7.262 -2.828 1 98.06 66 VAL B CA 1
ATOM 1646 C C . VAL B 1 66 ? 18.328 -6.996 -3.562 1 98.06 66 VAL B C 1
ATOM 1648 O O . VAL B 1 66 ? 18.562 -5.883 -4.035 1 98.06 66 VAL B O 1
ATOM 1651 N N . ASP B 1 67 ? 19.156 -8.008 -3.689 1 97.12 67 ASP B N 1
ATOM 1652 C CA . ASP B 1 67 ? 20.5 -7.828 -4.219 1 97.12 67 ASP B CA 1
ATOM 1653 C C . ASP B 1 67 ? 20.516 -7.926 -5.742 1 97.12 67 ASP B C 1
ATOM 1655 O O . ASP B 1 67 ? 21.578 -7.824 -6.367 1 97.12 67 ASP B O 1
ATOM 1659 N N . GLU B 1 68 ? 19.344 -8.055 -6.363 1 96.69 68 GLU B N 1
ATOM 1660 C CA . GLU B 1 68 ? 19.297 -8.312 -7.797 1 96.69 68 GLU B CA 1
ATOM 1661 C C . GLU B 1 68 ? 18.859 -7.062 -8.57 1 96.69 68 GLU B C 1
ATOM 1663 O O . GLU B 1 68 ? 18.828 -7.074 -9.797 1 96.69 68 GLU B O 1
ATOM 1668 N N . VAL B 1 69 ? 18.531 -6.031 -7.809 1 98.12 69 VAL B N 1
ATOM 1669 C CA . VAL B 1 69 ? 17.969 -4.867 -8.484 1 98.12 69 VAL B CA 1
ATOM 1670 C C . VAL B 1 69 ? 18.516 -3.59 -7.848 1 98.12 69 VAL B C 1
ATOM 1672 O O . VAL B 1 69 ? 19.078 -3.625 -6.75 1 98.12 69 VAL B O 1
ATOM 1675 N N . ASP B 1 70 ? 18.453 -2.543 -8.586 1 98.19 70 ASP B N 1
ATOM 1676 C CA . ASP B 1 70 ? 18.656 -1.211 -8.023 1 98.19 70 ASP B CA 1
ATOM 1677 C C . ASP B 1 70 ? 17.375 -0.704 -7.348 1 98.19 70 ASP B C 1
ATOM 1679 O O . ASP B 1 70 ? 16.391 -0.408 -8.023 1 98.19 70 ASP B O 1
ATOM 1683 N N . LEU B 1 71 ? 17.422 -0.554 -6.055 1 98.38 71 LEU B N 1
ATOM 1684 C CA . LEU B 1 71 ? 16.219 -0.276 -5.266 1 98.38 71 LEU B CA 1
ATOM 1685 C C . LEU B 1 71 ? 15.625 1.077 -5.641 1 98.38 71 LEU B C 1
ATOM 1687 O O . LEU B 1 71 ? 14.406 1.228 -5.691 1 98.38 71 LEU B O 1
ATOM 1691 N N . ALA B 1 72 ? 16.484 2.074 -5.848 1 98.31 72 ALA B N 1
ATOM 1692 C CA . ALA B 1 72 ? 15.992 3.4 -6.199 1 98.31 72 ALA B CA 1
ATOM 1693 C C . ALA B 1 72 ? 15.211 3.363 -7.512 1 98.31 72 ALA B C 1
ATOM 1695 O O . ALA B 1 72 ? 14.156 3.99 -7.633 1 98.31 72 ALA B O 1
ATOM 1696 N N . THR B 1 73 ? 15.711 2.627 -8.453 1 98.31 73 THR B N 1
ATOM 1697 C CA . THR B 1 73 ? 15.055 2.51 -9.75 1 98.31 73 THR B CA 1
ATOM 1698 C C . THR B 1 73 ? 13.719 1.782 -9.617 1 98.31 73 THR B C 1
ATOM 1700 O O . THR B 1 73 ? 12.727 2.193 -10.211 1 98.31 73 THR B O 1
ATOM 1703 N N . VAL B 1 74 ? 13.664 0.695 -8.852 1 98.5 74 VAL B N 1
ATOM 1704 C CA . VAL B 1 74 ? 12.438 -0.065 -8.648 1 98.5 74 VAL B CA 1
ATOM 1705 C C . VAL B 1 74 ? 11.398 0.813 -7.965 1 98.5 74 VAL B C 1
ATOM 1707 O O . VAL B 1 74 ? 10.242 0.869 -8.398 1 98.5 74 VAL B O 1
ATOM 1710 N N . LEU B 1 75 ? 11.82 1.505 -6.934 1 98.62 75 LEU B N 1
ATOM 1711 C CA . LEU B 1 75 ? 10.914 2.361 -6.172 1 98.62 75 LEU B CA 1
ATOM 1712 C C . LEU B 1 75 ? 10.352 3.473 -7.055 1 98.62 75 LEU B C 1
ATOM 1714 O O . LEU B 1 75 ? 9.172 3.814 -6.945 1 98.62 75 LEU B O 1
ATOM 1718 N N . THR B 1 76 ? 11.211 4.047 -7.863 1 98.25 76 THR B N 1
ATOM 1719 C CA . THR B 1 76 ? 10.773 5.098 -8.781 1 98.25 76 THR B CA 1
ATOM 1720 C C . THR B 1 76 ? 9.75 4.559 -9.773 1 98.25 76 THR B C 1
ATOM 1722 O O . THR B 1 76 ? 8.734 5.203 -10.039 1 98.25 76 THR B O 1
ATOM 1725 N N . GLU B 1 77 ? 10.031 3.367 -10.297 1 97.75 77 GLU B N 1
ATOM 1726 C CA . GLU B 1 77 ? 9.102 2.734 -11.219 1 97.75 77 GLU B CA 1
ATOM 1727 C C . GLU B 1 77 ? 7.742 2.494 -10.562 1 97.75 77 GLU B C 1
ATOM 1729 O O . GLU B 1 77 ? 6.703 2.811 -11.141 1 97.75 77 GLU B O 1
ATOM 1734 N N . ILE B 1 78 ? 7.727 1.974 -9.391 1 97.19 78 ILE B N 1
ATOM 1735 C CA . ILE B 1 78 ? 6.488 1.712 -8.672 1 97.19 78 ILE B CA 1
ATOM 1736 C C . ILE B 1 78 ? 5.746 3.023 -8.422 1 97.19 78 ILE B C 1
ATOM 1738 O O . ILE B 1 78 ? 4.535 3.107 -8.625 1 97.19 78 ILE B O 1
ATOM 1742 N N . GLY B 1 79 ? 6.418 4.039 -8 1 96.06 79 GLY B N 1
ATOM 1743 C CA . GLY B 1 79 ? 5.805 5.336 -7.77 1 96.06 79 GLY B CA 1
ATOM 1744 C C . GLY B 1 79 ? 5.133 5.91 -9 1 96.06 79 GLY B C 1
ATOM 1745 O O . GLY B 1 79 ? 4.109 6.586 -8.898 1 96.06 79 GLY B O 1
ATOM 1746 N N . ASN B 1 80 ? 5.684 5.555 -10.148 1 94.19 80 ASN B N 1
ATOM 1747 C CA . ASN B 1 80 ? 5.219 6.168 -11.391 1 94.19 80 ASN B CA 1
ATOM 1748 C C . ASN B 1 80 ? 4.105 5.348 -12.039 1 94.19 80 ASN B C 1
ATOM 1750 O O . ASN B 1 80 ? 3.293 5.883 -12.789 1 94.19 80 ASN B O 1
ATOM 1754 N N . THR B 1 81 ? 4.039 4.031 -11.688 1 92.06 81 THR B N 1
ATOM 1755 C CA . THR B 1 81 ? 3.25 3.209 -12.602 1 92.06 81 THR B CA 1
ATOM 1756 C C . THR B 1 81 ? 2.234 2.367 -11.836 1 92.06 81 THR B C 1
ATOM 1758 O O . THR B 1 81 ? 1.271 1.864 -12.414 1 92.06 81 THR B O 1
ATOM 1761 N N . ILE B 1 82 ? 2.479 2.168 -10.578 1 90.25 82 ILE B N 1
ATOM 1762 C CA . ILE B 1 82 ? 1.627 1.253 -9.828 1 90.25 82 ILE B CA 1
ATOM 1763 C C . ILE B 1 82 ? 0.622 2.047 -8.992 1 90.25 82 ILE B C 1
ATOM 1765 O O . ILE B 1 82 ? 0.988 3.016 -8.32 1 90.25 82 ILE B O 1
ATOM 1769 N N . VAL B 1 83 ? -0.62 1.596 -8.984 1 85.25 83 VAL B N 1
ATOM 1770 C CA . VAL B 1 83 ? -1.686 2.336 -8.312 1 85.25 83 VAL B CA 1
ATOM 1771 C C . VAL B 1 83 ? -1.86 1.821 -6.887 1 85.25 83 VAL B C 1
ATOM 1773 O O . VAL B 1 83 ? -2.193 2.588 -5.98 1 85.25 83 VAL B O 1
ATOM 1776 N N . VAL B 1 84 ? -1.604 0.507 -6.672 1 86.5 84 VAL B N 1
ATOM 1777 C CA . VAL B 1 84 ? -1.946 -0.07 -5.375 1 86.5 84 VAL B CA 1
ATOM 1778 C C . VAL B 1 84 ? -0.673 -0.467 -4.633 1 86.5 84 VAL B C 1
ATOM 1780 O O . VAL B 1 84 ? 0.249 -1.03 -5.227 1 86.5 84 VAL B O 1
ATOM 1783 N N . GLY B 1 85 ? -0.664 -0.136 -3.326 1 88.5 85 GLY B N 1
ATOM 1784 C CA . GLY B 1 85 ? 0.373 -0.636 -2.438 1 88.5 85 GLY B CA 1
ATOM 1785 C C . GLY B 1 85 ? 1.702 0.073 -2.613 1 88.5 85 GLY B C 1
ATOM 1786 O O . GLY B 1 85 ? 1.74 1.281 -2.855 1 88.5 85 GLY B O 1
ATOM 1787 N N . GLY B 1 86 ? 2.729 -0.597 -2.281 1 96.75 86 GLY B N 1
ATOM 1788 C CA . GLY B 1 86 ? 4.117 -0.169 -2.322 1 96.75 86 GLY B CA 1
ATOM 1789 C C . GLY B 1 86 ? 5.094 -1.28 -1.985 1 96.75 86 GLY B C 1
ATOM 1790 O O . GLY B 1 86 ? 4.695 -2.434 -1.812 1 96.75 86 GLY B O 1
ATOM 1791 N N . LEU B 1 87 ? 6.316 -0.921 -2.014 1 98.56 87 LEU B N 1
ATOM 1792 C CA . LEU B 1 87 ? 7.395 -1.896 -1.885 1 98.56 87 LEU B CA 1
ATOM 1793 C C . LEU B 1 87 ? 7.777 -2.094 -0.422 1 98.56 87 LEU B C 1
ATOM 1795 O O . LEU B 1 87 ? 7.844 -1.129 0.343 1 98.56 87 LEU B O 1
ATOM 1799 N N . VAL B 1 88 ? 8 -3.287 -0.045 1 98.31 88 VAL B N 1
ATOM 1800 C CA . VAL B 1 88 ? 8.633 -3.621 1.228 1 98.31 88 VAL B CA 1
ATOM 1801 C C . VAL B 1 88 ? 9.688 -4.707 1.012 1 98.31 88 VAL B C 1
ATOM 1803 O O . VAL B 1 88 ? 9.781 -5.281 -0.074 1 98.31 88 VAL B O 1
ATOM 1806 N N . VAL B 1 89 ? 10.461 -4.883 2.016 1 98.19 89 VAL B N 1
ATOM 1807 C CA . VAL B 1 89 ? 11.359 -6.035 2.043 1 98.19 89 VAL B CA 1
ATOM 1808 C C . VAL B 1 89 ? 10.906 -7.02 3.117 1 98.19 89 VAL B C 1
ATOM 1810 O O . VAL B 1 89 ? 10.641 -6.625 4.258 1 98.19 89 VAL B O 1
ATOM 1813 N N . MET B 1 90 ? 10.727 -8.25 2.791 1 94.81 90 MET B N 1
ATOM 1814 C CA . MET B 1 90 ? 10.492 -9.375 3.689 1 94.81 90 MET B CA 1
ATOM 1815 C C . MET B 1 90 ? 11.547 -10.461 3.492 1 94.81 90 MET B C 1
ATOM 1817 O O . MET B 1 90 ? 11.578 -11.117 2.453 1 94.81 90 MET B O 1
ATOM 1821 N N . GLY B 1 91 ? 12.359 -10.68 4.566 1 93.88 91 GLY B N 1
ATOM 1822 C CA . GLY B 1 91 ? 13.523 -11.531 4.367 1 93.88 91 GLY B CA 1
ATOM 1823 C C . GLY B 1 91 ? 14.508 -10.977 3.363 1 93.88 91 GLY B C 1
ATOM 1824 O O . GLY B 1 91 ? 15.031 -9.875 3.547 1 93.88 91 GLY B O 1
ATOM 1825 N N . GLU B 1 92 ? 14.727 -11.773 2.264 1 96.81 92 GLU B N 1
ATOM 1826 C CA . GLU B 1 92 ? 15.68 -11.336 1.245 1 96.81 92 GLU B CA 1
ATOM 1827 C C . GLU B 1 92 ? 14.961 -10.875 -0.019 1 96.81 92 GLU B C 1
ATOM 1829 O O . GLU B 1 92 ? 15.594 -10.617 -1.044 1 96.81 92 GLU B O 1
ATOM 1834 N N . HIS B 1 93 ? 13.641 -10.727 0.048 1 97.94 93 HIS B N 1
ATOM 1835 C CA . HIS B 1 93 ? 12.883 -10.484 -1.174 1 97.94 93 HIS B CA 1
ATOM 1836 C C . HIS B 1 93 ? 12.227 -9.102 -1.151 1 97.94 93 HIS B C 1
ATOM 1838 O O . HIS B 1 93 ? 11.797 -8.633 -0.096 1 97.94 93 HIS B O 1
ATOM 1844 N N . LEU B 1 94 ? 12.203 -8.547 -2.361 1 98.44 94 LEU B N 1
ATOM 1845 C CA . LEU B 1 94 ? 11.32 -7.414 -2.633 1 98.44 94 LEU B CA 1
ATOM 1846 C C . LEU B 1 94 ? 9.883 -7.879 -2.85 1 98.44 94 LEU B C 1
ATOM 1848 O O . LEU B 1 94 ? 9.641 -8.781 -3.654 1 98.44 94 LEU B O 1
ATOM 1852 N N . VAL B 1 95 ? 9.039 -7.215 -2.117 1 97.94 95 VAL B N 1
ATOM 1853 C CA . VAL B 1 95 ? 7.645 -7.641 -2.082 1 97.94 95 VAL B CA 1
ATOM 1854 C C . VAL B 1 95 ? 6.734 -6.449 -2.373 1 97.94 95 VAL B C 1
ATOM 1856 O O . VAL B 1 95 ? 6.898 -5.375 -1.785 1 97.94 95 VAL B O 1
ATOM 1859 N N . LEU B 1 96 ? 5.859 -6.586 -3.387 1 97.69 96 LEU B N 1
ATOM 1860 C CA . LEU B 1 96 ? 4.762 -5.641 -3.555 1 97.69 96 LEU B CA 1
ATOM 1861 C C . LEU B 1 96 ? 3.611 -5.973 -2.611 1 97.69 96 LEU B C 1
ATOM 1863 O O . LEU B 1 96 ? 3.082 -7.086 -2.641 1 97.69 96 LEU B O 1
ATOM 1867 N N . ARG B 1 97 ? 3.197 -5 -1.78 1 97.44 97 ARG B N 1
ATOM 1868 C CA . ARG B 1 97 ? 2.26 -5.289 -0.702 1 97.44 97 ARG B CA 1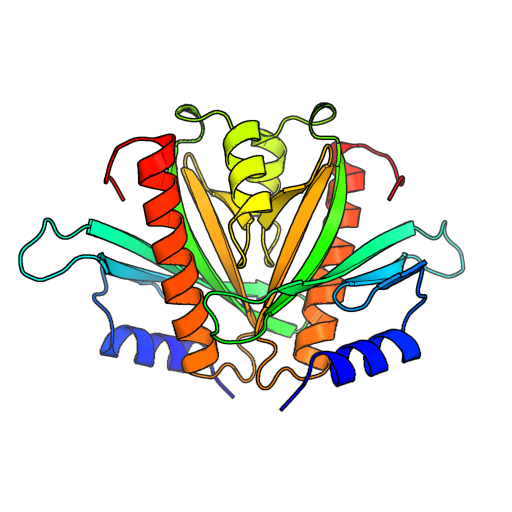
ATOM 1869 C C . ARG B 1 97 ? 1.125 -4.27 -0.672 1 97.44 97 ARG B C 1
ATOM 1871 O O . ARG B 1 97 ? 1.355 -3.074 -0.854 1 97.44 97 ARG B O 1
ATOM 1878 N N . HIS B 1 98 ? 0.02 -4.73 -0.465 1 95.94 98 HIS B N 1
ATOM 1879 C CA . HIS B 1 98 ? -1.19 -3.943 -0.266 1 95.94 98 HIS B CA 1
ATOM 1880 C C . HIS B 1 98 ? -2.035 -4.508 0.872 1 95.94 98 HIS B C 1
ATOM 1882 O O . HIS B 1 98 ? -2.039 -5.719 1.105 1 95.94 98 HIS B O 1
ATOM 1888 N N . SER B 1 99 ? -2.695 -3.607 1.601 1 93.62 99 SER B N 1
ATOM 1889 C CA . SER B 1 99 ? -3.512 -4.07 2.719 1 93.62 99 SER B CA 1
ATOM 1890 C C . SER B 1 99 ? -4.914 -3.475 2.662 1 93.62 99 SER B C 1
ATOM 1892 O O . SER B 1 99 ? -5.117 -2.404 2.086 1 93.62 99 SER B O 1
ATOM 1894 N N . LEU B 1 100 ? -5.828 -4.164 3.26 1 91.12 100 LEU B N 1
ATOM 1895 C CA . LEU B 1 100 ? -7.23 -3.773 3.344 1 91.12 100 LEU B CA 1
ATOM 1896 C C . LEU B 1 100 ? -7.797 -4.07 4.727 1 91.12 100 LEU B C 1
ATOM 1898 O O . LEU B 1 100 ? -7.473 -5.098 5.328 1 91.12 100 LEU B O 1
ATOM 1902 N N . PRO B 1 101 ? -8.68 -3.109 5.16 1 88.12 101 PRO B N 1
ATOM 1903 C CA . PRO B 1 101 ? -9.391 -3.494 6.379 1 88.12 101 PRO B CA 1
ATOM 1904 C C . PRO B 1 101 ? -10.305 -4.699 6.172 1 88.12 101 PRO B C 1
ATOM 1906 O O . PRO B 1 101 ? -10.992 -4.793 5.148 1 88.12 101 PRO B O 1
ATOM 1909 N N . LEU B 1 102 ? -10.219 -5.516 7.129 1 88.81 102 LEU B N 1
ATOM 1910 C CA . LEU B 1 102 ? -11.031 -6.723 7.027 1 88.81 102 LEU B CA 1
ATOM 1911 C C . LEU B 1 102 ? -12.492 -6.426 7.348 1 88.81 102 LEU B C 1
ATOM 1913 O O . LEU B 1 102 ? -13.391 -7.051 6.789 1 88.81 102 LEU B O 1
ATOM 1917 N N . VAL B 1 103 ? -12.617 -5.359 8.141 1 82.44 103 VAL B N 1
ATOM 1918 C CA . VAL B 1 103 ? -13.969 -5.031 8.586 1 82.44 103 VAL B CA 1
ATOM 1919 C C . VAL B 1 103 ? -14.812 -4.605 7.383 1 82.44 103 VAL B C 1
ATOM 1921 O O . VAL B 1 103 ? -14.398 -3.758 6.59 1 82.44 103 VAL B O 1
ATOM 1924 N N . ASN B 1 104 ? -15.914 -5.246 7.023 1 81.25 104 ASN B N 1
ATOM 1925 C CA . ASN B 1 104 ? -16.891 -4.965 5.984 1 81.25 104 ASN B CA 1
ATOM 1926 C C . ASN B 1 104 ? -16.328 -5.23 4.59 1 81.25 104 ASN B C 1
ATOM 1928 O O . ASN B 1 104 ? -16.797 -4.652 3.607 1 81.25 104 ASN B O 1
ATOM 1932 N N . LEU B 1 105 ? -15.195 -5.891 4.551 1 87.56 105 LEU B N 1
ATOM 1933 C CA . LEU B 1 105 ? -14.578 -6.254 3.279 1 87.56 105 LEU B CA 1
ATOM 1934 C C . LEU B 1 105 ? -15.516 -7.117 2.441 1 87.56 105 LEU B C 1
ATOM 1936 O O . LEU B 1 105 ? -16.047 -8.125 2.926 1 87.56 105 LEU B O 1
ATOM 1940 N N . ASP B 1 106 ? -15.773 -6.656 1.229 1 87.5 106 ASP B N 1
ATOM 1941 C CA . ASP B 1 106 ? -16.516 -7.535 0.337 1 87.5 106 ASP B CA 1
ATOM 1942 C C . ASP B 1 106 ? -15.594 -8.211 -0.67 1 87.5 106 ASP B C 1
ATOM 1944 O O . ASP B 1 106 ? -14.398 -7.91 -0.724 1 87.5 106 ASP B O 1
ATOM 1948 N N . ILE B 1 107 ? -16.172 -9.078 -1.461 1 89 107 ILE B N 1
ATOM 1949 C CA . ILE B 1 107 ? -15.391 -9.969 -2.318 1 89 107 ILE B CA 1
ATOM 1950 C C . ILE B 1 107 ? -14.672 -9.148 -3.391 1 89 107 ILE B C 1
ATOM 1952 O O . ILE B 1 107 ? -13.484 -9.352 -3.652 1 89 107 ILE B O 1
ATOM 1956 N N . ASN B 1 108 ? -15.391 -8.164 -4.047 1 85.88 108 ASN B N 1
ATOM 1957 C CA . ASN B 1 108 ? -14.766 -7.355 -5.094 1 85.88 108 ASN B CA 1
ATOM 1958 C C . ASN B 1 108 ? -13.664 -6.461 -4.531 1 85.88 108 ASN B C 1
ATOM 1960 O O . ASN B 1 108 ? -12.656 -6.219 -5.199 1 85.88 108 ASN B O 1
ATOM 1964 N N . GLU B 1 109 ? -13.883 -6.016 -3.297 1 86.81 109 GLU B N 1
ATOM 1965 C CA . GLU B 1 109 ? -12.883 -5.188 -2.631 1 86.81 109 GLU B CA 1
ATOM 1966 C C . GLU B 1 109 ? -11.602 -5.977 -2.367 1 86.81 109 GLU B C 1
ATOM 1968 O O . GLU B 1 109 ? -10.531 -5.395 -2.205 1 86.81 109 GLU B O 1
ATOM 1973 N N . PHE B 1 110 ? -11.766 -7.258 -2.357 1 92.5 110 PHE B N 1
ATOM 1974 C CA . PHE B 1 110 ? -10.609 -8.117 -2.148 1 92.5 110 PHE B CA 1
ATOM 1975 C C . PHE B 1 110 ? -10 -8.547 -3.48 1 92.5 110 PHE B C 1
ATOM 1977 O O . PHE B 1 110 ? -8.789 -8.43 -3.684 1 92.5 110 PHE B O 1
ATOM 1984 N N . THR B 1 111 ? -10.812 -8.992 -4.41 1 93.25 111 THR B N 1
ATOM 1985 C CA . THR B 1 111 ? -10.297 -9.641 -5.609 1 93.25 111 THR B CA 1
ATOM 1986 C C . THR B 1 111 ? -9.664 -8.625 -6.547 1 93.25 111 THR B C 1
ATOM 1988 O O . THR B 1 111 ? -8.695 -8.93 -7.246 1 93.25 111 THR B O 1
ATOM 1991 N N . ASP B 1 112 ? -10.164 -7.418 -6.555 1 89.44 112 ASP B N 1
ATOM 1992 C CA . ASP B 1 112 ? -9.609 -6.406 -7.445 1 89.44 112 ASP B CA 1
ATOM 1993 C C . ASP B 1 112 ? -8.164 -6.074 -7.07 1 89.44 112 ASP B C 1
ATOM 1995 O O . ASP B 1 112 ? -7.262 -6.172 -7.902 1 89.44 112 ASP B O 1
ATOM 1999 N N . PRO B 1 113 ? -7.926 -5.742 -5.793 1 92.31 113 PRO B N 1
ATOM 2000 C CA . PRO B 1 113 ? -6.535 -5.488 -5.41 1 92.31 113 PRO B CA 1
ATOM 2001 C C . PRO B 1 113 ? -5.652 -6.727 -5.543 1 92.31 113 PRO B C 1
ATOM 2003 O O . PRO B 1 113 ? -4.465 -6.609 -5.867 1 92.31 113 PRO B O 1
ATOM 2006 N N . LEU B 1 114 ? -6.223 -7.891 -5.309 1 95 114 LEU B N 1
ATOM 2007 C CA . LEU B 1 114 ? -5.461 -9.133 -5.445 1 95 114 LEU B CA 1
ATOM 2008 C C . LEU B 1 114 ? -4.902 -9.273 -6.855 1 95 114 LEU B C 1
ATOM 2010 O O . LEU B 1 114 ? -3.707 -9.516 -7.035 1 95 114 LEU B O 1
ATOM 2014 N N . GLU B 1 115 ? -5.742 -9.086 -7.805 1 92 115 GLU B N 1
ATOM 2015 C CA . GLU B 1 115 ? -5.34 -9.211 -9.203 1 92 115 GLU B CA 1
ATOM 2016 C C . GLU B 1 115 ? -4.355 -8.109 -9.594 1 92 115 GLU B C 1
ATOM 2018 O O . GLU B 1 115 ? -3.396 -8.359 -10.328 1 92 115 GLU B O 1
ATOM 2023 N N . LEU B 1 116 ? -4.629 -6.93 -9.125 1 91.31 116 LEU B N 1
ATOM 2024 C CA . LEU B 1 116 ? -3.777 -5.797 -9.461 1 91.31 116 LEU B CA 1
ATOM 2025 C C . LEU B 1 116 ? -2.377 -5.977 -8.891 1 91.31 116 LEU B C 1
ATOM 2027 O O . LEU B 1 116 ? -1.382 -5.738 -9.578 1 91.31 116 LEU B O 1
ATOM 2031 N N . VAL B 1 117 ? -2.271 -6.41 -7.625 1 94.56 117 VAL B N 1
ATOM 2032 C CA . VAL B 1 117 ? -0.983 -6.613 -6.973 1 94.56 117 VAL B CA 1
ATOM 2033 C C . VAL B 1 117 ? -0.21 -7.723 -7.684 1 94.56 117 VAL B C 1
ATOM 2035 O O . VAL B 1 117 ? 0.961 -7.547 -8.031 1 94.56 117 VAL B O 1
ATOM 2038 N N . ALA B 1 118 ? -0.875 -8.781 -7.922 1 94.62 118 ALA B N 1
ATOM 2039 C CA . ALA B 1 118 ? -0.219 -9.922 -8.562 1 94.62 118 ALA B CA 1
ATOM 2040 C C . ALA B 1 118 ? 0.23 -9.57 -9.977 1 94.62 118 ALA B C 1
ATOM 2042 O O . ALA B 1 118 ? 1.357 -9.883 -10.367 1 94.62 118 ALA B O 1
ATOM 2043 N N . GLY B 1 119 ? -0.653 -8.953 -10.711 1 92.06 119 GLY B N 1
ATOM 2044 C CA . GLY B 1 119 ? -0.311 -8.555 -12.062 1 92.06 119 GLY B CA 1
ATOM 2045 C C . GLY B 1 119 ? 0.829 -7.555 -12.125 1 92.06 119 GLY B C 1
ATOM 2046 O O . GLY B 1 119 ? 1.702 -7.648 -12.984 1 92.06 119 GLY B O 1
ATOM 2047 N N . SER B 1 120 ? 0.821 -6.605 -11.234 1 93.31 120 SER B N 1
ATOM 2048 C CA . SER B 1 120 ? 1.882 -5.605 -11.172 1 93.31 120 SER B CA 1
ATOM 2049 C C . SER B 1 120 ? 3.223 -6.242 -10.82 1 93.31 120 SER B C 1
ATOM 2051 O O . SER B 1 120 ? 4.258 -5.867 -11.375 1 93.31 120 SER B O 1
ATOM 2053 N N . ALA B 1 121 ? 3.178 -7.156 -9.945 1 94.75 121 ALA B N 1
ATOM 2054 C CA . ALA B 1 121 ? 4.41 -7.836 -9.555 1 94.75 121 ALA B CA 1
ATOM 2055 C C . ALA B 1 121 ? 4.992 -8.625 -10.727 1 94.75 121 ALA B C 1
ATOM 2057 O O . ALA B 1 121 ? 6.215 -8.688 -10.891 1 94.75 121 ALA B O 1
ATOM 2058 N N . GLU B 1 122 ? 4.16 -9.266 -11.461 1 92.69 122 GLU B N 1
ATOM 2059 C CA . GLU B 1 122 ? 4.605 -9.977 -12.656 1 92.69 122 GLU B CA 1
ATOM 2060 C C . GLU B 1 122 ? 5.316 -9.039 -13.625 1 92.69 122 GLU B C 1
ATOM 2062 O O . GLU B 1 122 ? 6.375 -9.375 -14.164 1 92.69 122 GLU B O 1
ATOM 2067 N N . LEU B 1 123 ? 4.73 -7.898 -13.805 1 92.25 123 LEU B N 1
ATOM 2068 C CA . LEU B 1 123 ? 5.332 -6.91 -14.695 1 92.25 123 LEU B CA 1
ATOM 2069 C C . LEU B 1 123 ? 6.668 -6.422 -14.141 1 92.25 123 LEU B C 1
ATOM 2071 O O . LEU B 1 123 ? 7.641 -6.297 -14.891 1 92.25 123 LEU B O 1
ATOM 2075 N N . LEU B 1 124 ? 6.707 -6.156 -12.859 1 95.75 124 LEU B N 1
ATOM 2076 C CA . LEU B 1 124 ? 7.949 -5.719 -12.227 1 95.75 124 LEU B CA 1
ATOM 2077 C C . LEU B 1 124 ? 9.023 -6.797 -12.336 1 95.75 124 LEU B C 1
ATOM 2079 O O . LEU B 1 124 ? 10.188 -6.496 -12.602 1 95.75 124 LEU B O 1
ATOM 2083 N N . GLU B 1 125 ? 8.625 -7.977 -12.117 1 96.5 125 GLU B N 1
ATOM 2084 C CA . GLU B 1 125 ? 9.57 -9.086 -12.211 1 96.5 125 GLU B CA 1
ATOM 2085 C C . GLU B 1 125 ? 10.18 -9.164 -13.609 1 96.5 125 GLU B C 1
ATOM 2087 O O . GLU B 1 125 ? 11.406 -9.273 -13.75 1 96.5 125 GLU B O 1
ATOM 2092 N N . GLN B 1 126 ? 9.344 -9.148 -14.562 1 93.06 126 GLN B N 1
ATOM 2093 C CA . GLN B 1 126 ? 9.836 -9.195 -15.938 1 93.06 126 GLN B CA 1
ATOM 2094 C C . GLN B 1 126 ? 10.75 -8.008 -16.234 1 93.06 126 GLN B C 1
ATOM 2096 O O . GLN B 1 126 ? 11.797 -8.164 -16.859 1 93.06 126 GLN B O 1
ATOM 2101 N N . GLN B 1 127 ? 10.398 -6.91 -15.805 1 95.69 127 GLN B N 1
ATOM 2102 C CA . GLN B 1 127 ? 11.117 -5.676 -16.109 1 95.69 127 GLN B CA 1
ATOM 2103 C C . GLN B 1 127 ? 12.477 -5.656 -15.414 1 95.69 127 GLN B C 1
ATOM 2105 O O . GLN B 1 127 ? 13.469 -5.191 -15.992 1 95.69 127 GLN B O 1
ATOM 2110 N N . PHE B 1 128 ? 12.57 -6.156 -14.211 1 97.12 128 PHE B N 1
ATOM 2111 C CA . PHE B 1 128 ? 13.773 -5.879 -13.422 1 97.12 128 PHE B CA 1
ATOM 2112 C C . PHE B 1 128 ? 14.633 -7.129 -13.305 1 97.12 128 PHE B C 1
ATOM 2114 O O . PHE B 1 128 ? 15.82 -7.043 -12.969 1 97.12 128 PHE B O 1
ATOM 2121 N N . THR B 1 129 ? 14.055 -8.266 -13.516 1 94.75 129 THR B N 1
ATOM 2122 C CA . THR B 1 129 ? 14.852 -9.477 -13.375 1 94.75 129 THR B CA 1
ATOM 2123 C C . THR B 1 129 ? 14.852 -10.281 -14.672 1 94.75 129 THR B C 1
ATOM 2125 O O . THR B 1 129 ? 15.711 -11.133 -14.883 1 94.75 129 THR B O 1
ATOM 2128 N N . GLY B 1 130 ? 13.93 -10.102 -15.492 1 90.44 130 GLY B N 1
ATOM 2129 C CA . GLY B 1 130 ? 13.797 -10.867 -16.719 1 90.44 130 GLY B CA 1
ATOM 2130 C C . GLY B 1 130 ? 13.398 -12.312 -16.484 1 90.44 130 GLY B C 1
ATOM 2131 O O . GLY B 1 130 ? 13.375 -13.109 -17.422 1 90.44 130 GLY B O 1
ATOM 2132 N N . ARG B 1 131 ? 13.078 -12.578 -15.281 1 85.69 131 ARG B N 1
ATOM 2133 C CA . ARG B 1 131 ? 12.805 -13.969 -14.914 1 85.69 131 ARG B CA 1
ATOM 2134 C C . ARG B 1 131 ? 11.328 -14.18 -14.617 1 85.69 131 ARG B C 1
ATOM 2136 O O . ARG B 1 131 ? 10.508 -13.281 -14.828 1 85.69 131 ARG B O 1
ATOM 2143 N N . ASP B 1 132 ? 10.977 -15.375 -14.344 1 83.31 132 ASP B N 1
ATOM 2144 C CA . ASP B 1 132 ? 9.656 -15.781 -13.867 1 83.31 132 ASP B CA 1
ATOM 2145 C C . ASP B 1 132 ? 9.766 -16.781 -12.711 1 83.31 132 ASP B C 1
ATOM 2147 O O . ASP B 1 132 ? 9.281 -17.906 -12.812 1 83.31 132 ASP B O 1
ATOM 2151 N N . ASP B 1 133 ? 10.312 -16.375 -11.719 1 86.69 133 ASP B N 1
ATOM 2152 C CA . ASP B 1 133 ? 10.75 -17.266 -10.648 1 86.69 133 ASP B CA 1
ATOM 2153 C C . ASP B 1 133 ? 9.703 -17.359 -9.539 1 86.69 133 ASP B C 1
ATOM 2155 O O . ASP B 1 133 ? 9.781 -18.234 -8.672 1 86.69 133 ASP B O 1
ATOM 2159 N N . TYR B 1 134 ? 8.75 -16.422 -9.711 1 88.81 134 TYR B N 1
ATOM 2160 C CA . TYR B 1 134 ? 7.852 -16.344 -8.562 1 88.81 134 TYR B CA 1
ATOM 2161 C C . TYR B 1 134 ? 6.422 -16.688 -8.969 1 88.81 134 TYR B C 1
ATOM 2163 O O . TYR B 1 134 ? 5.957 -16.281 -10.031 1 88.81 134 TYR B O 1
#

Secondary structure (DSSP, 8-state):
---HHHHHHHHHHHSEEEEEETTEEEEEEEES-TTS--EEEEEEEEEEE-TTS-EEEEEEEEEEEGGGS-HHHHHHHHHHH--S-EEEEETTEEEEEEEEE-TT--HHHHHHHHHHHHHHHHHHHHHHT-----/---HHHHHHHHHHHSEEEEEETTEEEEEEEES-TTS--EEEEEEEEEEE-TTS-EEEEEEEEEEEGGGS-HHHHHHHHHHH--S-EEEEETTEEEEEEEEE-TT--HHHHHHHHHHHHHHHHHHHHHHH-----

Solvent-accessible surface area (backbone atoms only — not comparable to full-atom values): 14404 Å² total; per-residue (Å²): 117,40,46,73,69,56,51,50,52,51,49,63,73,75,47,50,75,75,45,83,50,97,55,34,41,28,33,54,46,78,42,69,55,97,88,46,83,69,44,50,36,48,36,40,38,32,61,42,80,46,95,88,49,70,48,27,36,34,42,36,25,56,45,46,46,58,91,67,52,60,64,70,60,52,26,35,47,43,47,74,71,52,79,70,25,17,41,26,24,58,93,65,26,32,24,46,24,33,42,42,64,29,70,66,44,49,69,66,74,46,52,52,55,50,51,50,52,48,52,48,29,53,52,48,14,42,73,61,65,68,52,81,89,57,119,40,46,72,68,57,51,49,51,52,47,62,71,75,47,50,74,75,44,83,50,98,54,34,40,27,33,55,44,78,42,68,56,96,88,46,80,70,44,50,35,50,36,40,38,31,61,42,80,48,94,90,74,54,49,27,37,35,43,35,26,55,43,44,47,58,89,65,51,61,64,69,59,52,25,37,49,41,47,72,71,52,78,69,26,18,40,26,25,59,91,64,27,31,22,47,24,36,42,42,62,30,70,66,45,47,69,66,73,47,51,52,54,51,52,50,51,48,52,50,30,53,50,49,15,40,74,61,65,68,50,82,88,58

Foldseek 3Di:
DFDPVNVVVVCVVPFAWDDDDPFKTKTKDWDDDPVDDIFIWIWIWGWDQDPVDFIKIKIKTFQAFPVQFDPVVLQVCCVVPADAAGWDDDDGTIMGMHMDGRVVDDDCNPVVVNCSRRVVSQVSNCVTPVDRPD/DFDPVNVVVVCVVPFAWDDDDPFKTKTKDWDDDPVDDIFIWIWIWGWDDDPPDFIKIKIKTFQAFPVQFDPVVLQVCCVVPADAAGWDDDDGTIMGMHMDTRVVDDDCNPVVVNCSRRVVSQVSNCVTPVDRPD